Protein AF-A0A497V790-F1 (afdb_monomer)

Secondary structure (DSSP, 8-state):
----------------HHHHHHHHHHHHH-HHHHHHHHHHHHHHHHHHHHHHHHHHHHHHHHHHHHHHHSPSSTTHHHHHHHHHHHHHHHH--TTHHHHHHHTTSHHHHHHHHHHHHHHTTT--S-HHHHHHHHHHHHHHHHHHHHSSS--HHHHHHHHHHHHHHHHS-GGGTT----------

pLDDT: mean 79.29, std 20.04, range [30.59, 96.0]

Mean predicted aligned error: 12.68 Å

Nearest PDB structures (foldseek):
  7l7v-assembly1_F  TM=3.021E-01  e=3.435E+00  Arabidopsis thaliana
  6m6z-assembly1_D  TM=2.161E-01  e=5.711E+00  Escherichia coli

Solvent-accessible surface area (backbone atoms only — not comparable to full-atom values): 10664 Å² total; per-residue (Å²): 143,82,90,86,82,83,90,75,86,78,89,73,77,77,75,64,66,70,62,53,57,53,52,57,51,58,38,68,78,33,60,70,57,41,51,52,50,52,50,52,52,51,55,51,51,52,52,54,48,57,49,40,53,50,52,54,50,52,48,54,54,44,31,57,57,35,45,76,73,46,64,90,60,46,38,30,39,50,49,16,48,48,51,44,44,42,51,46,28,57,67,60,53,93,60,42,45,58,45,46,58,45,47,77,39,68,73,48,36,48,58,50,51,52,52,51,49,64,58,37,63,84,40,72,50,60,66,68,60,52,51,50,51,52,50,53,48,50,50,49,31,42,54,31,38,72,44,96,64,53,61,55,65,62,42,51,54,51,44,54,53,51,50,53,60,66,70,51,67,75,85,62,65,83,65,62,79,74,73,80,76,83,79,128

Foldseek 3Di:
DDDDDDDDPPPDDPDPVVVVVVVVVVCVVPVPVVVVVVVVVVVVVVVLVVLLVVVLVVLVVQLVVLLVVFDDDQCRLLLSSLVSLLVCLQVLDPSLLSNLVCCVDVVSVVVVVVSLCVSRVRHNDDPVLSVVLNVLSSVSSSVSNPDPHRPNVVSVVSSVVSVVSRVDDPVPVVPPPPPPPPDD

Sequence (184 aa):
MRHLGPFVCTLEAPAPQALQGWHDHALRGHPRIARRLHSAQAHHRARLDALFERTVRAFRQAMVVALATEPPGAARHLRAYLRCLCDNARHQPKGQRAAAALMAHGRYQAIWTDFIGEACAYDACDVSLSLHCRAAAQALWMQQALLRHADTQRIAQMKDHLLALTERPQHSLAHWPHEPHCTH

Structure (mmCIF, N/CA/C/O backbone):
data_AF-A0A497V790-F1
#
_entry.id   AF-A0A497V790-F1
#
loop_
_atom_site.group_PDB
_atom_site.id
_atom_site.type_symbol
_atom_site.label_atom_id
_atom_site.label_alt_id
_atom_site.label_comp_id
_atom_site.label_asym_id
_atom_site.label_entity_id
_atom_site.label_seq_id
_atom_site.pdbx_PDB_ins_code
_atom_site.Cartn_x
_atom_site.Cartn_y
_atom_site.Cartn_z
_atom_site.occupancy
_atom_site.B_iso_or_equiv
_atom_site.auth_seq_id
_atom_site.auth_comp_id
_atom_site.auth_asym_id
_atom_site.auth_atom_id
_atom_site.pdbx_PDB_model_num
ATOM 1 N N . MET A 1 1 ? -32.340 22.617 -35.939 1.00 41.44 1 MET A N 1
ATOM 2 C CA . MET A 1 1 ? -31.859 21.347 -36.529 1.00 41.44 1 MET A CA 1
ATOM 3 C C . MET A 1 1 ? -30.354 21.412 -36.744 1.00 41.44 1 MET A C 1
ATOM 5 O O . MET A 1 1 ? -29.930 22.114 -37.652 1.00 41.44 1 MET A O 1
ATOM 9 N N . ARG A 1 2 ? -29.583 20.697 -35.916 1.00 37.81 2 ARG A N 1
ATOM 10 C CA . ARG A 1 2 ? -28.419 19.849 -36.260 1.00 37.81 2 ARG A CA 1
ATOM 11 C C . ARG A 1 2 ? -27.646 19.549 -34.969 1.00 37.81 2 ARG A C 1
ATOM 13 O O . ARG A 1 2 ? -27.118 20.449 -34.331 1.00 37.81 2 ARG A O 1
ATOM 20 N N . HIS A 1 3 ? -27.680 18.275 -34.590 1.00 38.16 3 HIS A N 1
ATOM 21 C CA . HIS A 1 3 ? -26.840 17.651 -33.570 1.00 38.16 3 HIS A CA 1
ATOM 22 C C . HIS A 1 3 ? -25.369 17.632 -34.002 1.00 38.16 3 HIS A C 1
ATOM 24 O O . HIS A 1 3 ? -25.119 17.682 -35.203 1.00 38.16 3 HIS A O 1
ATOM 30 N N . LEU A 1 4 ? -24.468 17.519 -33.014 1.00 36.81 4 LEU A N 1
ATOM 31 C CA . LEU A 1 4 ? -23.141 16.856 -32.949 1.00 36.81 4 LEU A CA 1
ATOM 32 C C . LEU A 1 4 ? -22.457 17.477 -31.702 1.00 36.81 4 LEU A C 1
ATOM 34 O O . LEU A 1 4 ? -22.246 18.680 -31.681 1.00 36.81 4 LEU A O 1
ATOM 38 N N . GLY A 1 5 ? -22.252 16.818 -30.558 1.00 34.59 5 GLY A N 1
ATOM 39 C CA . GLY A 1 5 ? -21.600 15.526 -30.318 1.00 34.59 5 GLY A CA 1
ATOM 40 C C . GLY A 1 5 ? -20.231 15.803 -29.650 1.00 34.59 5 GLY A C 1
ATOM 41 O O . GLY A 1 5 ? -19.477 16.599 -30.204 1.00 34.59 5 GLY A O 1
ATOM 42 N N . PRO A 1 6 ? -19.912 15.248 -28.461 1.00 41.59 6 PRO A N 1
ATOM 43 C CA . PRO A 1 6 ? -18.742 15.650 -27.675 1.00 41.59 6 PRO A CA 1
ATOM 44 C C . PRO A 1 6 ? -17.437 15.079 -28.245 1.00 41.59 6 PRO A C 1
ATOM 46 O O . PRO A 1 6 ? -17.384 13.940 -28.705 1.00 41.59 6 PRO A O 1
ATOM 49 N N . PHE A 1 7 ? -16.371 15.877 -28.170 1.00 32.66 7 PHE A N 1
ATOM 50 C CA . PHE A 1 7 ? -14.999 15.461 -28.449 1.00 32.66 7 PHE A CA 1
ATOM 51 C C . PHE A 1 7 ? -14.586 14.331 -27.495 1.00 32.66 7 PHE A C 1
ATOM 53 O O . PHE A 1 7 ? -14.346 14.557 -26.310 1.00 32.66 7 PHE A O 1
ATOM 60 N N . VAL A 1 8 ? -14.478 13.113 -28.024 1.00 33.38 8 VAL A N 1
ATOM 61 C CA . VAL A 1 8 ? -13.769 12.003 -27.385 1.00 33.38 8 VAL A CA 1
ATOM 62 C C . VAL A 1 8 ? -12.330 12.036 -27.893 1.00 33.38 8 VAL A C 1
ATOM 64 O O . VAL A 1 8 ? -12.070 11.778 -29.066 1.00 33.38 8 VAL A O 1
ATOM 67 N N . CYS A 1 9 ? -11.384 12.363 -27.013 1.00 30.59 9 CYS A N 1
ATOM 68 C CA . CYS A 1 9 ? -9.959 12.144 -27.251 1.00 30.59 9 CYS A CA 1
ATOM 69 C C . CYS A 1 9 ? -9.652 10.640 -27.177 1.00 30.59 9 CYS A C 1
ATOM 71 O O . CYS A 1 9 ? -9.260 10.131 -26.130 1.00 30.59 9 CYS A O 1
ATOM 73 N N . THR A 1 10 ? -9.803 9.919 -28.284 1.00 33.72 10 THR A N 1
ATOM 74 C CA . THR A 1 10 ? -9.155 8.615 -28.474 1.00 33.72 10 THR A CA 1
ATOM 75 C C . THR A 1 10 ? -7.674 8.834 -28.784 1.00 33.72 10 THR A C 1
ATOM 77 O O . THR A 1 10 ? -7.290 9.066 -29.928 1.00 33.72 10 THR A O 1
ATOM 80 N N . LEU A 1 11 ? -6.831 8.765 -27.752 1.00 37.44 11 LEU A N 1
ATOM 81 C CA . LEU A 1 11 ? -5.390 8.533 -27.878 1.00 37.44 11 LEU A CA 1
ATOM 82 C C . LEU A 1 11 ? -5.150 7.030 -28.098 1.00 37.44 11 LEU A C 1
ATOM 84 O O . LEU A 1 11 ? -4.682 6.324 -27.215 1.00 37.44 11 LEU A O 1
ATOM 88 N N . GLU A 1 12 ? -5.465 6.542 -29.292 1.00 39.06 12 GLU A N 1
ATOM 89 C CA . GLU A 1 12 ? -4.821 5.348 -29.840 1.00 39.06 12 GLU A CA 1
ATOM 90 C C . GLU A 1 12 ? -4.261 5.719 -31.209 1.00 39.06 12 GLU A C 1
ATOM 92 O O . GLU A 1 12 ? -4.927 5.628 -32.236 1.00 39.06 12 GLU A O 1
ATOM 97 N N . ALA A 1 13 ? -3.015 6.192 -31.217 1.00 38.25 13 ALA A N 1
ATOM 98 C CA . ALA A 1 13 ? -2.214 6.148 -32.426 1.00 38.25 13 ALA A CA 1
ATOM 99 C C . ALA A 1 13 ? -1.653 4.719 -32.531 1.00 38.25 13 ALA A C 1
ATOM 101 O O . ALA A 1 13 ? -0.831 4.346 -31.687 1.00 38.25 13 ALA A O 1
ATOM 102 N N . PRO A 1 14 ? -2.061 3.894 -33.513 1.00 42.34 14 PRO A N 1
ATOM 103 C CA . PRO A 1 14 ? -1.364 2.644 -33.766 1.00 42.34 14 PRO A CA 1
ATOM 104 C C . PRO A 1 14 ? 0.075 2.992 -34.159 1.00 42.34 14 PRO A C 1
ATOM 106 O O . PRO A 1 14 ? 0.306 3.787 -35.073 1.00 42.34 14 PRO A O 1
ATOM 109 N N . ALA A 1 15 ? 1.053 2.428 -33.447 1.00 50.12 15 ALA A N 1
ATOM 110 C CA . ALA A 1 15 ? 2.453 2.552 -33.832 1.00 50.12 15 ALA A CA 1
ATOM 111 C C . ALA A 1 15 ? 2.601 2.136 -35.311 1.00 50.12 15 ALA A C 1
ATOM 113 O O . ALA A 1 15 ? 2.019 1.124 -35.717 1.00 50.12 15 ALA A O 1
ATOM 114 N N . PRO A 1 16 ? 3.329 2.903 -36.141 1.00 49.69 16 PRO A N 1
ATOM 115 C CA . PRO A 1 16 ? 3.385 2.647 -37.571 1.00 49.69 16 PRO A CA 1
ATOM 116 C C . PRO A 1 16 ? 4.040 1.283 -37.810 1.00 49.69 16 PRO A C 1
ATOM 118 O O . PRO A 1 16 ? 5.236 1.098 -37.582 1.00 49.69 16 PRO A O 1
ATOM 121 N N . GLN A 1 17 ? 3.243 0.331 -38.297 1.00 53.19 17 GLN A N 1
ATOM 122 C CA . GLN A 1 17 ? 3.624 -1.058 -38.591 1.00 53.19 17 GLN A CA 1
ATOM 123 C C . GLN A 1 17 ? 4.876 -1.161 -39.492 1.00 53.19 17 GLN A C 1
ATOM 125 O O . GLN A 1 17 ? 5.601 -2.155 -39.451 1.00 53.19 17 GLN A O 1
ATOM 130 N N . ALA A 1 18 ? 5.189 -0.100 -40.245 1.00 51.97 18 ALA A N 1
ATOM 131 C CA . ALA A 1 18 ? 6.404 0.031 -41.043 1.00 51.97 18 ALA A CA 1
ATOM 132 C C . ALA A 1 18 ? 7.704 0.011 -40.209 1.00 51.97 18 ALA A C 1
ATOM 134 O O . ALA A 1 18 ? 8.688 -0.574 -40.649 1.00 51.97 18 ALA A O 1
ATOM 135 N N . LEU A 1 19 ? 7.730 0.572 -38.993 1.00 48.75 19 LEU A N 1
ATOM 136 C CA . LEU A 1 19 ? 8.929 0.549 -38.136 1.00 48.75 19 LEU A CA 1
ATOM 137 C C . LEU A 1 19 ? 9.152 -0.816 -37.464 1.00 48.75 19 LEU A C 1
ATOM 139 O O . LEU A 1 19 ? 10.296 -1.183 -37.184 1.00 48.75 19 LEU A O 1
ATOM 143 N N . GLN A 1 20 ? 8.078 -1.581 -37.249 1.00 51.91 20 GLN A N 1
ATOM 144 C CA . GLN A 1 20 ? 8.139 -2.939 -36.699 1.00 51.91 20 GLN A CA 1
ATOM 145 C C . GLN A 1 20 ? 8.781 -3.906 -37.710 1.00 51.91 20 GLN A C 1
ATOM 147 O O . GLN A 1 20 ? 9.706 -4.642 -37.370 1.00 51.91 20 GLN A O 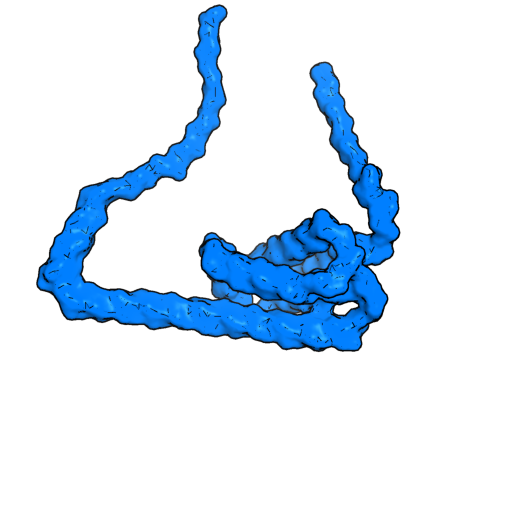1
ATOM 152 N N . GLY A 1 21 ? 8.360 -3.837 -38.982 1.00 50.69 21 GLY A N 1
ATOM 153 C CA . GLY A 1 21 ? 8.869 -4.706 -40.049 1.00 50.69 21 GLY A CA 1
ATOM 154 C C . GLY A 1 21 ? 10.361 -4.517 -40.354 1.00 50.69 21 GLY A C 1
ATOM 155 O O . GLY A 1 21 ? 11.056 -5.487 -40.651 1.00 50.69 21 GLY A O 1
ATOM 156 N N . TRP A 1 22 ? 10.882 -3.293 -40.224 1.00 53.53 22 TRP A N 1
ATOM 157 C CA . TRP A 1 22 ? 12.305 -3.000 -40.446 1.00 53.53 22 TRP A CA 1
ATOM 158 C C . TRP A 1 22 ? 13.183 -3.471 -39.278 1.00 53.53 22 TRP A C 1
ATOM 160 O O . TRP A 1 22 ? 14.260 -4.022 -39.510 1.00 53.53 22 TRP A O 1
ATOM 170 N N . HIS A 1 23 ? 12.706 -3.349 -38.033 1.00 57.28 23 HIS A N 1
ATOM 171 C CA . HIS A 1 23 ? 13.378 -3.934 -36.865 1.00 57.28 23 HIS A CA 1
ATOM 172 C C . HIS A 1 23 ? 13.421 -5.465 -36.934 1.00 57.28 23 HIS A C 1
ATOM 174 O O . HIS A 1 23 ? 14.478 -6.063 -36.723 1.00 57.28 23 HIS A O 1
ATOM 180 N N . ASP A 1 24 ? 12.305 -6.103 -37.291 1.00 54.88 24 ASP A N 1
ATOM 181 C CA . ASP A 1 24 ? 12.231 -7.561 -37.409 1.00 54.88 24 ASP A CA 1
ATOM 182 C C . ASP A 1 24 ? 13.082 -8.104 -38.565 1.00 54.88 24 ASP A C 1
ATOM 184 O O . ASP A 1 24 ? 13.610 -9.216 -38.473 1.00 54.88 24 ASP A O 1
ATOM 188 N N . HIS A 1 25 ? 13.257 -7.335 -39.646 1.00 58.44 25 HIS A N 1
ATOM 189 C CA . HIS A 1 25 ? 14.138 -7.714 -40.750 1.00 58.44 25 HIS A CA 1
ATOM 190 C C . HIS A 1 25 ? 15.625 -7.543 -40.391 1.00 58.44 25 HIS A C 1
ATOM 192 O O . HIS A 1 25 ? 16.423 -8.447 -40.652 1.00 58.44 25 HIS A O 1
ATOM 198 N N . ALA A 1 26 ? 15.989 -6.452 -39.707 1.00 56.81 26 ALA A N 1
ATOM 199 C CA . ALA A 1 26 ? 17.355 -6.194 -39.243 1.00 56.81 26 ALA A CA 1
ATOM 200 C C . ALA A 1 26 ? 17.831 -7.212 -38.186 1.00 56.81 26 ALA A C 1
ATOM 202 O O . ALA A 1 26 ? 18.986 -7.646 -38.202 1.00 56.81 26 ALA A O 1
ATOM 203 N N . LEU A 1 27 ? 16.939 -7.656 -37.294 1.00 53.88 27 LEU A N 1
ATOM 204 C CA . LEU A 1 27 ? 17.253 -8.666 -36.277 1.00 53.88 27 LEU A CA 1
ATOM 205 C C . LEU A 1 27 ? 17.360 -10.087 -36.858 1.00 53.88 27 LEU A C 1
ATOM 207 O O . LEU A 1 27 ? 18.151 -10.888 -36.351 1.00 53.88 27 LEU A O 1
ATOM 211 N N . ARG A 1 28 ? 16.644 -10.393 -37.952 1.00 58.00 28 ARG A N 1
ATOM 212 C CA . ARG A 1 28 ? 16.775 -11.666 -38.690 1.00 58.00 28 ARG A CA 1
ATOM 213 C C . ARG A 1 28 ? 18.116 -11.807 -39.418 1.00 58.00 28 ARG A C 1
ATOM 215 O O . ARG A 1 28 ? 18.618 -12.923 -39.518 1.00 58.00 28 ARG A O 1
ATOM 222 N N . GLY A 1 29 ? 18.728 -10.705 -39.859 1.00 62.72 29 GLY A N 1
ATOM 223 C CA . GLY A 1 29 ? 20.063 -10.706 -40.479 1.00 62.72 29 GLY A CA 1
ATOM 224 C C . GLY A 1 29 ? 21.224 -10.932 -39.497 1.00 62.72 29 GLY A C 1
ATOM 225 O O . GLY A 1 29 ? 22.316 -11.323 -39.906 1.00 62.72 29 GLY A O 1
ATOM 226 N N . HIS A 1 30 ? 21.000 -10.733 -38.191 1.00 61.91 30 HIS A N 1
ATOM 227 C CA . HIS A 1 30 ? 22.050 -10.793 -37.167 1.00 61.91 30 HIS A CA 1
ATOM 228 C C . HIS A 1 30 ? 21.598 -11.525 -35.886 1.00 61.91 30 HIS A C 1
ATOM 230 O O . HIS A 1 30 ? 21.492 -10.921 -34.811 1.00 61.91 30 HIS A O 1
ATOM 236 N N . PRO A 1 31 ? 21.416 -12.860 -35.934 1.00 67.62 31 PRO A N 1
ATOM 237 C CA . PRO A 1 31 ? 20.850 -13.649 -34.832 1.00 67.62 31 PRO A CA 1
ATOM 238 C C . PRO A 1 31 ? 21.681 -13.597 -33.540 1.00 67.62 31 PRO A C 1
ATOM 240 O O . PRO A 1 31 ? 21.145 -13.721 -32.439 1.00 67.62 31 PRO A O 1
ATOM 243 N N . ARG A 1 32 ? 22.998 -13.373 -33.641 1.00 67.81 32 ARG A N 1
ATOM 244 C CA . ARG A 1 32 ? 23.878 -13.168 -32.477 1.00 67.81 32 ARG A CA 1
ATOM 245 C C . ARG A 1 32 ? 23.616 -11.838 -31.766 1.00 67.81 32 ARG A C 1
ATOM 247 O O . ARG A 1 32 ? 23.681 -11.803 -30.540 1.00 67.81 32 ARG A O 1
ATOM 254 N N . ILE A 1 33 ? 23.320 -10.771 -32.512 1.00 68.44 33 ILE A N 1
ATOM 255 C CA . ILE A 1 33 ? 22.999 -9.449 -31.954 1.00 68.44 33 ILE A CA 1
ATOM 256 C C . ILE A 1 33 ? 21.618 -9.507 -31.307 1.00 68.44 33 ILE A C 1
ATOM 258 O O . ILE A 1 33 ? 21.488 -9.150 -30.138 1.00 68.44 33 ILE A O 1
ATOM 262 N N . ALA A 1 34 ? 20.631 -10.078 -32.008 1.00 62.78 34 ALA A N 1
ATOM 263 C CA . ALA A 1 34 ? 19.309 -10.327 -31.450 1.00 62.78 34 ALA A CA 1
ATOM 264 C C . ALA A 1 34 ? 19.410 -11.114 -30.134 1.00 62.78 34 ALA A C 1
ATOM 266 O O . ALA A 1 34 ? 18.939 -10.639 -29.106 1.00 62.78 34 ALA A O 1
ATOM 267 N N . ARG A 1 35 ? 20.114 -12.254 -30.103 1.00 66.62 35 ARG A N 1
ATOM 268 C CA . ARG A 1 35 ? 20.273 -13.062 -28.879 1.00 66.62 35 ARG A CA 1
ATOM 269 C C . ARG A 1 35 ? 20.896 -12.281 -27.714 1.00 66.62 35 ARG A C 1
ATOM 271 O O . ARG A 1 35 ? 20.419 -12.414 -26.592 1.00 66.62 35 ARG A O 1
ATOM 278 N N . ARG A 1 36 ? 21.925 -11.461 -27.966 1.00 67.31 36 ARG A N 1
ATOM 279 C CA . ARG A 1 36 ? 22.575 -10.634 -26.929 1.00 67.31 36 ARG A CA 1
ATOM 280 C C . ARG A 1 36 ? 21.655 -9.537 -26.387 1.00 67.31 36 ARG A C 1
ATOM 282 O O . ARG A 1 36 ? 21.669 -9.271 -25.187 1.00 67.31 36 ARG A O 1
ATOM 289 N N . LEU A 1 37 ? 20.849 -8.918 -27.249 1.00 68.62 37 LEU A N 1
ATOM 290 C CA . LEU A 1 37 ? 19.856 -7.923 -26.838 1.00 68.62 37 LEU A CA 1
ATOM 291 C C . LEU A 1 37 ? 18.744 -8.566 -26.002 1.00 68.62 37 LEU A C 1
ATOM 293 O O . LEU A 1 37 ? 18.431 -8.066 -24.925 1.00 68.62 37 LEU A O 1
ATOM 297 N N . HIS A 1 38 ? 18.230 -9.723 -26.431 1.00 71.88 38 HIS A N 1
ATOM 298 C CA . HIS A 1 38 ? 17.234 -10.486 -25.675 1.00 71.88 38 HIS A CA 1
ATOM 299 C C . HIS A 1 38 ? 17.774 -10.917 -24.306 1.00 71.88 38 HIS A C 1
ATOM 301 O O . HIS A 1 38 ? 17.077 -10.771 -23.303 1.00 71.88 38 HIS A O 1
ATOM 307 N N . SER A 1 39 ? 19.027 -11.385 -24.224 1.00 75.69 39 SER A N 1
ATOM 308 C CA . SER A 1 39 ? 19.637 -11.732 -22.936 1.00 75.69 39 SER A CA 1
ATOM 309 C C . SER A 1 39 ? 19.807 -10.504 -22.043 1.00 75.69 39 SER A C 1
ATOM 311 O O . SER A 1 39 ? 19.460 -10.554 -20.868 1.00 75.69 39 SER A O 1
ATOM 313 N N . ALA A 1 40 ? 20.276 -9.373 -22.582 1.00 79.69 40 ALA A N 1
ATOM 314 C CA . ALA A 1 40 ? 20.421 -8.137 -21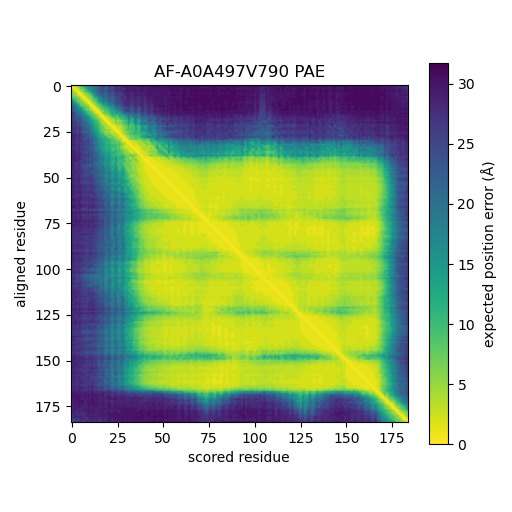.813 1.00 79.69 40 ALA A CA 1
ATOM 315 C C . ALA A 1 40 ? 19.072 -7.620 -21.283 1.00 79.69 40 ALA A C 1
ATOM 317 O O . ALA A 1 40 ? 18.975 -7.230 -20.118 1.00 79.69 40 ALA A O 1
ATOM 318 N N . GLN A 1 41 ? 18.017 -7.680 -22.099 1.00 80.88 41 GLN A N 1
ATOM 319 C CA . GLN A 1 41 ? 16.662 -7.295 -21.708 1.00 80.88 41 GLN A CA 1
ATOM 320 C C . GLN A 1 41 ? 16.079 -8.244 -20.650 1.00 80.88 41 GLN A C 1
ATOM 322 O O . GLN A 1 41 ? 15.483 -7.781 -19.676 1.00 80.88 41 GLN A O 1
ATOM 327 N N . ALA A 1 42 ? 16.305 -9.555 -20.782 1.00 84.38 42 ALA A N 1
ATOM 328 C CA . ALA A 1 42 ? 15.907 -10.542 -19.780 1.00 84.38 42 ALA A CA 1
ATOM 329 C C . ALA A 1 42 ? 16.633 -10.323 -18.442 1.00 84.38 42 ALA A C 1
ATOM 331 O O . ALA A 1 42 ? 15.995 -10.307 -17.390 1.00 84.38 42 ALA A O 1
ATOM 332 N N . HIS A 1 43 ? 17.946 -10.068 -18.469 1.00 88.69 43 HIS A N 1
ATOM 333 C CA . HIS A 1 43 ? 18.717 -9.740 -17.267 1.00 88.69 43 HIS A CA 1
ATOM 334 C C . HIS A 1 43 ? 18.251 -8.435 -16.620 1.00 88.69 43 HIS A C 1
ATOM 336 O O . HIS A 1 43 ? 18.151 -8.353 -15.396 1.00 88.69 43 HIS A O 1
ATOM 342 N N . HIS A 1 44 ? 17.945 -7.412 -17.419 1.00 88.69 44 HIS A N 1
ATOM 343 C CA . HIS A 1 44 ? 17.390 -6.164 -16.908 1.00 88.69 44 HIS A CA 1
ATOM 344 C C . HIS A 1 44 ? 16.041 -6.396 -16.215 1.00 88.69 44 HIS A C 1
ATOM 346 O O . HIS A 1 44 ? 15.862 -5.967 -15.077 1.00 88.69 44 HIS A O 1
ATOM 352 N N . ARG A 1 45 ? 15.135 -7.153 -16.846 1.00 89.44 45 ARG A N 1
ATOM 353 C CA . ARG A 1 45 ? 13.834 -7.513 -16.268 1.00 89.44 45 ARG A CA 1
ATOM 354 C C . ARG A 1 45 ? 13.985 -8.282 -14.954 1.00 89.44 45 ARG A C 1
ATOM 356 O O . ARG A 1 45 ? 13.392 -7.883 -13.961 1.00 89.44 45 ARG A O 1
ATOM 363 N N . ALA A 1 46 ? 14.850 -9.295 -14.911 1.00 91.31 46 ALA A N 1
ATOM 364 C CA . ALA A 1 46 ? 15.128 -10.057 -13.693 1.00 91.31 46 ALA A CA 1
ATOM 365 C C . ALA A 1 46 ? 15.667 -9.175 -12.550 1.00 91.31 46 ALA A C 1
ATOM 367 O O . ALA A 1 46 ? 15.338 -9.385 -11.385 1.00 91.31 46 ALA A O 1
ATOM 368 N N . ARG A 1 47 ? 16.467 -8.147 -12.865 1.00 93.00 47 ARG A N 1
ATOM 369 C CA . ARG A 1 47 ? 16.951 -7.182 -11.864 1.00 93.00 47 ARG A CA 1
ATOM 370 C C . ARG A 1 47 ? 15.831 -6.308 -11.301 1.00 93.00 47 ARG A C 1
ATOM 372 O O . ARG A 1 47 ? 15.852 -6.031 -10.104 1.00 93.00 47 ARG A O 1
ATOM 379 N N . LEU A 1 48 ? 14.889 -5.868 -12.136 1.00 94.25 48 LEU A N 1
ATOM 380 C CA . LEU A 1 48 ? 13.715 -5.114 -11.679 1.00 94.25 48 LEU A CA 1
ATOM 381 C C . LEU A 1 48 ? 12.801 -5.986 -10.810 1.00 94.25 48 LEU A C 1
ATOM 383 O O . LEU A 1 48 ? 12.313 -5.525 -9.782 1.00 94.25 48 LEU A O 1
ATOM 387 N N . ASP A 1 49 ? 12.654 -7.260 -11.171 1.00 94.12 49 ASP A N 1
ATOM 388 C CA . ASP A 1 49 ? 11.856 -8.240 -10.426 1.00 94.12 49 ASP A CA 1
ATOM 389 C C . ASP A 1 49 ? 12.441 -8.479 -9.041 1.00 94.12 49 ASP A C 1
ATOM 391 O O . ASP A 1 49 ? 11.769 -8.266 -8.035 1.00 94.12 49 ASP A O 1
ATOM 395 N N . ALA A 1 50 ? 13.740 -8.773 -8.980 1.00 93.38 50 ALA A N 1
ATOM 396 C CA . ALA A 1 50 ? 14.450 -8.955 -7.722 1.00 93.38 50 ALA A CA 1
ATOM 397 C C . ALA A 1 50 ? 14.455 -7.689 -6.844 1.00 93.38 50 ALA A C 1
ATOM 399 O O . ALA A 1 50 ? 14.540 -7.784 -5.616 1.00 93.38 50 ALA A O 1
ATOM 400 N N . LEU A 1 51 ? 14.402 -6.494 -7.447 1.00 94.50 51 LEU A N 1
ATOM 401 C CA . LEU A 1 51 ? 14.251 -5.242 -6.706 1.00 94.50 51 LEU A CA 1
ATOM 402 C C . LEU A 1 51 ? 12.857 -5.153 -6.086 1.00 94.50 51 LEU A C 1
ATOM 404 O O . LEU A 1 51 ? 12.745 -4.910 -4.886 1.00 94.50 51 LEU A O 1
ATOM 408 N N . PHE A 1 52 ? 11.812 -5.373 -6.882 1.00 95.62 52 PHE A N 1
ATOM 409 C CA . PHE A 1 52 ? 10.434 -5.240 -6.427 1.00 95.62 52 PHE A CA 1
ATOM 410 C C . PHE A 1 52 ? 10.058 -6.303 -5.388 1.00 95.62 52 PHE A C 1
ATOM 412 O O . PHE A 1 52 ? 9.509 -5.980 -4.336 1.00 95.62 52 PHE A O 1
ATOM 419 N N . GLU A 1 53 ? 10.437 -7.561 -5.614 1.00 93.94 53 GLU A N 1
ATOM 420 C CA . GLU A 1 53 ? 10.221 -8.656 -4.663 1.00 93.94 53 GLU A CA 1
ATOM 421 C C . GLU A 1 53 ? 10.909 -8.400 -3.321 1.00 93.94 53 GLU A C 1
ATOM 423 O O . GLU A 1 53 ? 10.361 -8.714 -2.263 1.00 93.94 53 GLU A O 1
ATOM 428 N N . ARG A 1 54 ? 12.098 -7.786 -3.335 1.00 94.06 54 ARG A N 1
ATOM 429 C CA . ARG A 1 54 ? 12.787 -7.375 -2.107 1.00 94.06 54 ARG A CA 1
ATOM 430 C C . ARG A 1 54 ? 11.999 -6.309 -1.357 1.00 94.06 54 ARG A C 1
ATOM 432 O O . ARG A 1 54 ? 11.915 -6.384 -0.134 1.00 94.06 54 ARG A O 1
ATOM 439 N N . THR A 1 55 ? 11.411 -5.349 -2.068 1.00 94.12 55 THR A N 1
ATOM 440 C CA . THR A 1 55 ? 10.525 -4.346 -1.467 1.00 94.12 55 THR A CA 1
ATOM 441 C C . THR A 1 55 ? 9.301 -5.007 -0.836 1.00 94.12 55 THR A C 1
ATOM 443 O O . THR A 1 55 ? 9.029 -4.761 0.336 1.00 94.12 55 THR A O 1
ATOM 446 N N . VAL A 1 56 ? 8.614 -5.905 -1.548 1.00 95.12 56 VAL A N 1
ATOM 447 C CA . VAL A 1 56 ? 7.458 -6.648 -1.008 1.00 95.12 56 VAL A CA 1
ATOM 448 C C . VAL A 1 56 ? 7.854 -7.483 0.212 1.00 95.12 56 VAL A C 1
ATOM 450 O O . VAL A 1 56 ? 7.154 -7.479 1.222 1.00 95.12 56 VAL A O 1
ATOM 453 N N . ARG A 1 57 ? 9.008 -8.157 0.177 1.00 94.19 57 ARG A N 1
ATOM 454 C CA . ARG A 1 57 ? 9.526 -8.924 1.319 1.00 94.19 57 ARG A CA 1
ATOM 455 C C . ARG A 1 57 ? 9.785 -8.039 2.538 1.00 94.19 57 ARG A C 1
ATOM 457 O O . ARG A 1 57 ? 9.430 -8.433 3.646 1.00 94.19 57 ARG A O 1
ATOM 464 N N . ALA A 1 58 ? 10.358 -6.852 2.340 1.00 93.12 58 ALA A N 1
ATOM 465 C CA . ALA A 1 58 ? 10.559 -5.886 3.417 1.00 93.12 58 ALA A CA 1
ATOM 466 C C . ALA A 1 58 ? 9.220 -5.426 4.018 1.00 93.12 58 ALA A C 1
ATOM 468 O O . ALA A 1 58 ? 9.097 -5.340 5.237 1.00 93.12 58 ALA A O 1
ATOM 469 N N . PHE A 1 59 ? 8.193 -5.213 3.189 1.00 94.44 59 PHE A N 1
ATOM 470 C CA . PHE A 1 59 ? 6.843 -4.914 3.674 1.00 94.44 59 PHE A CA 1
ATOM 471 C C . PHE A 1 59 ? 6.222 -6.069 4.460 1.00 94.44 59 PHE A C 1
ATOM 473 O O . PHE A 1 59 ? 5.664 -5.832 5.527 1.00 94.44 59 PHE A O 1
ATOM 480 N N . ARG A 1 60 ? 6.365 -7.316 3.996 1.00 94.25 60 ARG A N 1
ATOM 481 C CA . ARG A 1 60 ? 5.901 -8.500 4.741 1.00 94.25 60 ARG A CA 1
ATOM 482 C C . ARG A 1 60 ? 6.551 -8.583 6.124 1.00 94.25 60 ARG A C 1
ATOM 484 O O . ARG A 1 60 ? 5.858 -8.807 7.109 1.00 94.25 60 ARG A O 1
ATOM 491 N N . GLN A 1 61 ? 7.860 -8.350 6.211 1.00 93.56 61 GLN A N 1
ATOM 492 C CA . GLN A 1 61 ? 8.580 -8.334 7.489 1.00 93.56 61 GLN A CA 1
ATOM 493 C C . GLN A 1 61 ? 8.107 -7.195 8.399 1.00 93.56 61 GLN A C 1
ATOM 495 O O . GLN A 1 61 ? 7.818 -7.430 9.570 1.00 93.56 61 GLN A O 1
ATOM 500 N N . ALA A 1 62 ? 7.972 -5.981 7.858 1.00 92.69 62 ALA A N 1
ATOM 501 C CA . ALA A 1 62 ? 7.463 -4.836 8.607 1.00 92.69 62 ALA A CA 1
ATOM 502 C C . ALA A 1 62 ? 6.046 -5.093 9.142 1.00 92.69 62 ALA A C 1
ATOM 504 O O . ALA A 1 62 ? 5.759 -4.760 10.290 1.00 92.69 62 ALA A O 1
ATOM 505 N N . MET A 1 63 ? 5.186 -5.738 8.350 1.00 93.75 63 MET A N 1
ATOM 506 C CA . MET A 1 63 ? 3.834 -6.091 8.777 1.00 93.75 63 MET A CA 1
ATOM 507 C C . MET A 1 63 ? 3.810 -7.085 9.928 1.00 93.75 63 MET A C 1
ATOM 509 O O . MET A 1 63 ? 3.010 -6.912 10.838 1.00 93.75 63 MET A O 1
ATOM 513 N N . VAL A 1 64 ? 4.673 -8.105 9.923 1.00 92.56 64 VAL A N 1
ATOM 514 C CA . VAL A 1 64 ? 4.769 -9.047 11.052 1.00 92.56 64 VAL A CA 1
ATOM 515 C C . VAL A 1 64 ? 5.103 -8.300 12.344 1.00 92.56 64 VAL A C 1
ATOM 517 O O . VAL A 1 64 ? 4.47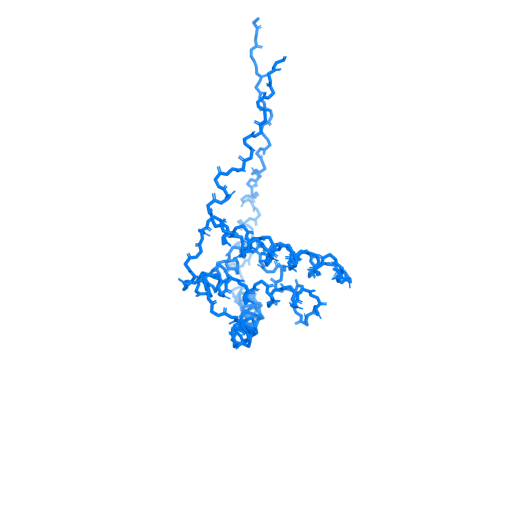9 -8.545 13.375 1.00 92.56 64 VAL A O 1
ATOM 520 N N . VAL A 1 65 ? 6.035 -7.344 12.277 1.00 92.50 65 VAL A N 1
ATOM 521 C CA . VAL A 1 65 ? 6.404 -6.503 13.426 1.00 92.50 65 VAL A CA 1
ATOM 522 C C . VAL A 1 65 ? 5.234 -5.620 13.866 1.00 92.50 65 VAL A C 1
ATOM 524 O O . VAL A 1 65 ? 4.915 -5.586 15.051 1.00 92.50 65 VAL A O 1
ATOM 527 N N . ALA A 1 66 ? 4.556 -4.948 12.933 1.00 92.25 66 ALA A N 1
ATOM 528 C CA . ALA A 1 66 ? 3.412 -4.098 13.259 1.00 92.25 66 ALA A CA 1
ATOM 529 C C . ALA A 1 66 ? 2.251 -4.900 13.871 1.00 92.25 66 ALA A C 1
ATOM 531 O O . ALA A 1 66 ? 1.697 -4.501 14.895 1.00 92.25 66 ALA A O 1
ATOM 532 N N . LEU A 1 67 ? 1.935 -6.071 13.308 1.00 93.94 67 LEU A N 1
ATOM 533 C CA . LEU A 1 67 ? 0.891 -6.968 13.807 1.00 93.94 67 LEU A CA 1
ATOM 534 C C . LEU A 1 67 ? 1.146 -7.424 15.244 1.00 93.94 67 LEU A C 1
ATOM 536 O O . LEU A 1 67 ? 0.187 -7.577 16.000 1.00 93.94 67 LEU A O 1
ATOM 540 N N . ALA A 1 68 ? 2.406 -7.625 15.638 1.00 93.00 68 ALA A N 1
ATOM 541 C CA . ALA A 1 68 ? 2.753 -8.001 17.008 1.00 93.00 68 ALA A CA 1
ATOM 542 C C . ALA A 1 68 ? 2.348 -6.930 18.038 1.00 93.00 68 ALA A C 1
ATOM 544 O O . ALA A 1 68 ? 2.079 -7.262 19.188 1.00 93.00 68 ALA A O 1
ATOM 545 N N . THR A 1 69 ? 2.269 -5.664 17.620 1.00 90.94 69 THR A N 1
ATOM 546 C CA . THR A 1 69 ? 1.886 -4.529 18.478 1.00 90.94 69 THR A CA 1
ATOM 547 C C . THR A 1 69 ? 0.442 -4.066 18.296 1.00 90.94 69 THR A C 1
ATOM 549 O O . THR A 1 69 ? -0.054 -3.285 19.103 1.00 90.94 69 THR A O 1
ATOM 552 N N . GLU A 1 70 ? -0.244 -4.526 17.246 1.00 93.00 70 GLU A N 1
ATOM 553 C CA . GLU A 1 70 ? -1.614 -4.108 16.958 1.00 93.00 70 GLU A CA 1
ATOM 554 C C . GLU A 1 70 ? -2.630 -4.841 17.844 1.00 93.00 70 GLU A C 1
ATOM 556 O O . GLU A 1 70 ? -2.659 -6.082 17.837 1.00 93.00 70 GLU A O 1
ATOM 561 N N . PRO A 1 71 ? -3.512 -4.107 18.553 1.00 90.38 71 PRO A N 1
ATOM 562 C CA . PRO A 1 71 ? -4.548 -4.719 19.366 1.00 90.38 71 PRO A CA 1
ATOM 563 C C . PRO A 1 71 ? -5.496 -5.569 18.502 1.00 90.38 71 PRO A C 1
ATOM 565 O O . PRO A 1 71 ? -5.769 -5.215 17.345 1.00 90.38 71 PRO A O 1
ATOM 568 N N . PRO A 1 72 ? -6.038 -6.671 19.055 1.00 90.25 72 PRO A N 1
ATOM 569 C CA . PRO A 1 72 ? -7.067 -7.462 18.392 1.00 90.25 72 PRO A CA 1
ATOM 570 C C . PRO A 1 72 ? -8.259 -6.608 17.948 1.00 90.25 72 PRO A C 1
ATOM 572 O O . PRO A 1 72 ? -8.642 -5.647 18.611 1.00 90.25 72 PRO A O 1
ATOM 575 N N . GLY A 1 73 ? -8.862 -6.963 16.816 1.00 89.19 73 GLY A N 1
ATOM 576 C CA . GLY A 1 73 ? -10.064 -6.303 16.314 1.00 89.19 73 GLY A CA 1
ATOM 577 C C . GLY A 1 73 ? -10.299 -6.565 14.831 1.00 89.19 73 GLY A C 1
ATOM 578 O O . GLY A 1 73 ? -9.427 -7.084 14.140 1.00 89.19 73 GLY A O 1
ATOM 579 N N . ALA A 1 74 ? -11.475 -6.165 14.345 1.00 90.69 74 ALA A N 1
ATOM 580 C CA . ALA A 1 74 ? -11.943 -6.460 12.989 1.00 90.69 74 ALA A CA 1
ATOM 581 C C . ALA A 1 74 ? -11.073 -5.871 11.861 1.00 90.69 74 ALA A C 1
ATOM 583 O O . ALA A 1 74 ? -11.143 -6.358 10.742 1.00 90.69 74 ALA A O 1
ATOM 584 N N . ALA A 1 75 ? -10.280 -4.834 12.140 1.00 94.12 75 ALA A N 1
ATOM 585 C CA . ALA A 1 75 ? -9.406 -4.160 11.173 1.00 94.12 75 ALA A CA 1
ATOM 586 C C . ALA A 1 75 ? -7.919 -4.232 11.573 1.00 94.12 75 ALA A C 1
ATOM 588 O O . ALA A 1 75 ? -7.140 -3.330 11.257 1.00 94.12 75 ALA A O 1
ATOM 589 N N . ARG A 1 76 ? -7.523 -5.246 12.356 1.00 94.81 76 ARG A N 1
ATOM 590 C CA . ARG A 1 76 ? -6.160 -5.361 12.900 1.00 94.81 76 ARG A CA 1
ATOM 591 C C . ARG A 1 76 ? -5.106 -5.386 11.792 1.00 94.81 76 ARG A C 1
ATOM 593 O O . ARG A 1 76 ? -4.086 -4.707 11.909 1.00 94.81 76 ARG A O 1
ATOM 600 N N . HIS A 1 77 ? -5.335 -6.156 10.731 1.00 95.19 77 HIS A N 1
ATOM 601 C CA . HIS A 1 77 ? -4.372 -6.286 9.642 1.00 95.19 77 HIS A CA 1
ATOM 602 C C . HIS A 1 77 ? -4.303 -5.016 8.795 1.00 95.19 77 HIS A C 1
ATOM 604 O O . HIS A 1 77 ? -3.208 -4.569 8.452 1.00 95.19 77 HIS A O 1
ATOM 610 N N . LEU A 1 78 ? -5.442 -4.374 8.547 1.00 95.62 78 LEU A N 1
ATOM 611 C CA . LEU A 1 78 ? -5.522 -3.083 7.883 1.00 95.62 78 LEU A CA 1
ATOM 612 C C . LEU A 1 78 ? -4.746 -2.018 8.661 1.00 95.62 78 LEU A C 1
ATOM 614 O O . LEU A 1 78 ? -3.930 -1.319 8.065 1.00 95.62 78 LEU A O 1
ATOM 618 N N . ARG A 1 79 ? -4.924 -1.914 9.984 1.00 96.00 79 ARG A N 1
ATOM 619 C CA . ARG A 1 79 ? -4.155 -0.968 10.813 1.00 96.00 79 ARG A CA 1
ATOM 620 C C . ARG A 1 79 ? -2.652 -1.233 10.750 1.00 96.00 79 ARG A C 1
ATOM 622 O O . ARG A 1 79 ? -1.885 -0.290 10.543 1.00 96.00 79 ARG A O 1
ATOM 629 N N . ALA A 1 80 ? -2.233 -2.498 10.841 1.00 95.81 80 ALA A N 1
ATOM 630 C CA . ALA A 1 80 ? -0.828 -2.875 10.687 1.00 95.81 80 ALA A CA 1
ATOM 631 C C . ALA A 1 80 ? -0.275 -2.442 9.319 1.00 95.81 80 ALA A C 1
ATOM 633 O O . ALA A 1 80 ? 0.770 -1.793 9.249 1.00 95.81 80 ALA A O 1
ATOM 634 N N . TYR A 1 81 ? -1.006 -2.730 8.239 1.00 95.75 81 TYR A N 1
ATOM 635 C CA . TYR A 1 81 ? -0.655 -2.312 6.884 1.00 95.75 81 TYR A CA 1
ATOM 636 C C . TYR A 1 81 ? -0.522 -0.785 6.770 1.00 95.75 81 TYR A C 1
ATOM 638 O O . TYR A 1 81 ? 0.491 -0.293 6.266 1.00 95.75 81 TYR A O 1
ATOM 646 N N . LEU A 1 82 ? -1.499 -0.028 7.282 1.00 95.25 82 LEU A N 1
ATOM 647 C CA . LEU A 1 82 ? -1.499 1.438 7.260 1.00 95.25 82 LEU A CA 1
ATOM 648 C C . LEU A 1 82 ? -0.269 2.015 7.969 1.00 95.25 82 LEU A C 1
ATOM 650 O O . LEU A 1 82 ? 0.396 2.898 7.417 1.00 95.25 82 LEU A O 1
ATOM 654 N N . ARG A 1 83 ? 0.072 1.497 9.157 1.00 94.56 83 ARG A N 1
ATOM 655 C CA . ARG A 1 83 ? 1.276 1.910 9.892 1.00 94.56 83 ARG A CA 1
ATOM 656 C C . ARG A 1 83 ? 2.541 1.607 9.104 1.00 94.56 83 ARG A C 1
ATOM 658 O O . ARG A 1 83 ? 3.327 2.521 8.870 1.00 94.56 83 ARG A O 1
ATOM 665 N N . CYS A 1 84 ? 2.697 0.374 8.620 1.00 94.19 84 CYS A N 1
ATOM 666 C CA . CYS A 1 84 ? 3.861 -0.017 7.828 1.00 94.19 84 CYS A CA 1
ATOM 667 C C . CYS A 1 84 ? 4.062 0.884 6.615 1.00 94.19 84 CYS A C 1
ATOM 669 O O . CYS A 1 84 ? 5.185 1.302 6.331 1.00 94.19 84 CYS A O 1
ATOM 671 N N . LEU A 1 85 ? 2.986 1.183 5.889 1.00 93.81 85 LEU A N 1
ATOM 672 C CA . LEU A 1 85 ? 3.083 1.968 4.674 1.00 93.81 85 LEU A CA 1
ATOM 673 C C . LEU A 1 85 ? 3.425 3.433 4.947 1.00 93.81 85 LEU A C 1
ATOM 675 O O . LEU A 1 85 ? 4.285 3.997 4.268 1.00 93.81 85 LEU A O 1
ATOM 679 N N . CYS A 1 86 ? 2.798 4.029 5.961 1.00 93.44 86 CYS A N 1
ATOM 680 C CA . CYS A 1 86 ? 3.073 5.406 6.363 1.00 93.44 86 CYS A CA 1
ATOM 681 C C . CYS A 1 86 ? 4.489 5.554 6.931 1.00 93.44 86 CYS A C 1
ATOM 683 O O . CYS A 1 86 ? 5.195 6.502 6.587 1.00 93.44 86 CYS A O 1
ATOM 685 N N . ASP A 1 87 ? 4.951 4.594 7.732 1.00 92.31 87 ASP A N 1
ATOM 686 C CA . ASP A 1 87 ? 6.320 4.596 8.242 1.00 92.31 87 ASP A CA 1
ATOM 687 C C . ASP A 1 87 ? 7.326 4.411 7.101 1.00 92.31 87 ASP A C 1
ATOM 689 O O . ASP A 1 87 ? 8.331 5.120 7.044 1.00 92.31 87 ASP A O 1
ATOM 693 N N . ASN A 1 88 ? 7.048 3.538 6.129 1.00 93.25 88 ASN A N 1
ATOM 694 C CA . ASN A 1 88 ? 7.897 3.398 4.945 1.00 93.25 88 ASN A CA 1
ATO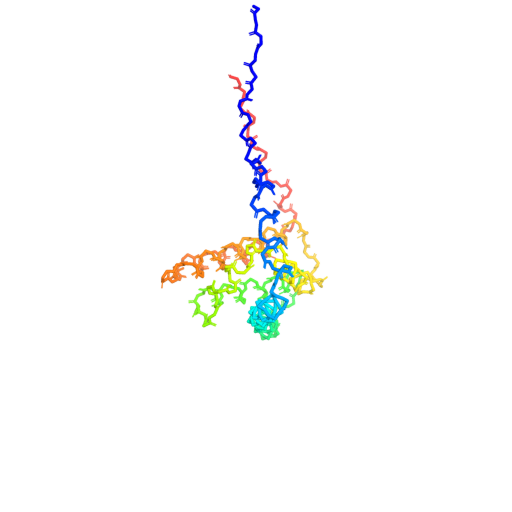M 695 C C . ASN A 1 88 ? 7.952 4.697 4.122 1.00 93.25 88 ASN A C 1
ATOM 697 O O . ASN A 1 88 ? 9.035 5.127 3.725 1.00 93.25 88 ASN A O 1
ATOM 701 N N . ALA A 1 89 ? 6.804 5.356 3.926 1.00 92.00 89 ALA A N 1
ATOM 702 C CA . ALA A 1 89 ? 6.716 6.644 3.242 1.00 92.00 89 ALA A CA 1
ATOM 703 C C . ALA A 1 89 ? 7.536 7.733 3.950 1.00 92.00 89 ALA A C 1
ATOM 705 O O . ALA A 1 89 ? 8.178 8.544 3.287 1.00 92.00 89 ALA A O 1
ATOM 706 N N . ARG A 1 90 ? 7.549 7.722 5.288 1.00 91.06 90 ARG A N 1
ATOM 707 C CA . ARG A 1 90 ? 8.290 8.682 6.111 1.00 91.06 90 ARG A CA 1
ATOM 708 C C . ARG A 1 90 ? 9.804 8.484 6.041 1.00 91.06 90 ARG A C 1
ATOM 710 O O . ARG A 1 90 ? 10.531 9.469 5.985 1.00 91.06 90 ARG A O 1
ATOM 717 N N . HIS A 1 91 ? 10.278 7.239 6.075 1.00 89.50 91 HIS A N 1
ATOM 718 C CA . HIS A 1 91 ? 11.714 6.931 6.150 1.00 89.50 91 HIS A CA 1
ATOM 719 C C . HIS A 1 91 ? 12.409 6.855 4.785 1.00 89.50 91 HIS A C 1
ATOM 721 O O . HIS A 1 91 ? 13.635 6.832 4.735 1.00 89.50 91 HIS A O 1
ATOM 727 N N . GLN A 1 92 ? 11.641 6.791 3.695 1.00 85.75 92 GLN A N 1
ATOM 728 C CA . GLN A 1 92 ? 12.130 6.738 2.316 1.00 85.75 92 GLN A CA 1
ATOM 729 C C . GLN A 1 92 ? 13.306 5.763 2.089 1.00 85.75 92 GLN A C 1
ATOM 731 O O . GLN A 1 92 ? 14.404 6.173 1.694 1.00 85.75 92 GLN A O 1
ATOM 736 N N . PRO A 1 93 ? 13.125 4.452 2.339 1.00 85.75 93 PRO A N 1
ATOM 737 C CA . PRO A 1 93 ? 14.218 3.496 2.234 1.00 85.75 93 PRO A CA 1
ATOM 738 C C . PRO A 1 93 ? 14.792 3.426 0.814 1.00 85.75 93 PRO A C 1
ATOM 740 O O . PRO A 1 93 ? 14.111 3.645 -0.194 1.00 85.75 93 PRO A O 1
ATOM 743 N N . LYS A 1 94 ? 16.071 3.045 0.721 1.00 86.75 94 LYS A N 1
ATOM 744 C CA . LYS A 1 94 ? 16.764 2.906 -0.564 1.00 86.75 94 LYS A CA 1
ATOM 745 C C . LYS A 1 94 ? 15.987 1.973 -1.501 1.00 86.75 94 LYS A C 1
ATOM 747 O O . LYS A 1 94 ? 15.701 0.830 -1.162 1.00 86.75 94 LYS A O 1
ATOM 752 N N . GLY A 1 95 ? 15.699 2.460 -2.706 1.00 87.25 95 GLY A N 1
ATOM 753 C CA . GLY A 1 95 ? 14.967 1.709 -3.731 1.00 87.25 95 GLY A CA 1
ATOM 754 C C . GLY A 1 95 ? 13.453 1.937 -3.738 1.00 87.25 95 GLY A C 1
ATOM 755 O O . GLY A 1 95 ? 12.814 1.520 -4.700 1.00 87.25 95 GLY A O 1
ATOM 756 N N . GLN A 1 96 ? 12.885 2.657 -2.762 1.00 90.81 96 GLN A N 1
ATOM 757 C CA . GLN A 1 96 ? 11.451 2.975 -2.731 1.00 90.81 96 GLN A CA 1
ATOM 758 C C . GLN A 1 96 ? 10.988 3.686 -4.009 1.00 90.81 96 GLN A C 1
ATOM 760 O O . GLN A 1 96 ? 10.009 3.267 -4.614 1.00 90.81 96 GLN A O 1
ATOM 765 N N . ARG A 1 97 ? 11.726 4.701 -4.480 1.00 92.44 97 ARG A N 1
ATOM 766 C CA . ARG A 1 97 ? 11.406 5.416 -5.727 1.00 92.44 97 ARG A CA 1
ATOM 767 C C . ARG A 1 97 ? 11.343 4.490 -6.944 1.00 92.44 97 ARG A C 1
ATOM 769 O O . ARG A 1 97 ? 10.456 4.633 -7.776 1.00 92.44 97 ARG A O 1
ATOM 776 N N . ALA A 1 98 ? 12.273 3.539 -7.043 1.00 92.94 98 ALA A N 1
ATOM 777 C CA . ALA A 1 98 ? 12.276 2.562 -8.127 1.00 92.94 98 ALA A CA 1
ATOM 778 C C . ALA A 1 98 ? 11.077 1.612 -8.010 1.00 92.94 98 ALA A C 1
ATOM 780 O O . ALA A 1 98 ? 10.386 1.393 -8.996 1.00 92.94 98 ALA A O 1
ATOM 781 N N . ALA A 1 99 ? 10.777 1.113 -6.808 1.00 93.62 99 ALA A N 1
ATOM 782 C CA . ALA A 1 99 ? 9.607 0.270 -6.577 1.00 93.62 99 ALA A CA 1
ATOM 783 C C . ALA A 1 99 ? 8.287 1.005 -6.883 1.00 93.62 99 ALA A C 1
ATOM 785 O O . ALA A 1 99 ? 7.417 0.447 -7.544 1.00 93.62 99 ALA A O 1
ATOM 786 N N . ALA A 1 100 ? 8.162 2.272 -6.480 1.00 93.19 100 ALA A N 1
ATOM 787 C CA . ALA A 1 100 ? 7.005 3.109 -6.786 1.00 93.19 100 ALA A CA 1
ATOM 788 C C . ALA A 1 100 ? 6.865 3.383 -8.293 1.00 93.19 100 ALA A C 1
ATOM 790 O O . ALA A 1 100 ? 5.755 3.371 -8.810 1.00 93.19 100 ALA A O 1
ATOM 791 N N . ALA A 1 101 ? 7.972 3.571 -9.019 1.00 92.75 101 ALA A N 1
ATOM 792 C CA . ALA A 1 101 ? 7.934 3.685 -10.478 1.00 92.75 101 ALA A CA 1
ATOM 793 C C . ALA A 1 101 ? 7.499 2.369 -11.147 1.00 92.75 101 ALA A C 1
ATOM 795 O O . ALA A 1 101 ? 6.725 2.388 -12.101 1.00 92.75 101 ALA A O 1
ATOM 796 N N . LEU A 1 102 ? 7.943 1.220 -10.624 1.00 94.94 102 LEU A N 1
ATOM 797 C CA . LEU A 1 102 ? 7.553 -0.093 -11.144 1.00 94.94 102 LEU A CA 1
ATOM 798 C C . LEU A 1 102 ? 6.049 -0.360 -10.993 1.00 94.94 102 LEU A C 1
ATOM 800 O O . LEU A 1 102 ? 5.472 -1.014 -11.857 1.00 94.94 102 LEU A O 1
ATOM 804 N N . MET A 1 103 ? 5.396 0.207 -9.975 1.00 93.69 103 MET A N 1
ATOM 805 C CA . MET A 1 103 ? 3.941 0.107 -9.781 1.00 93.69 103 MET A CA 1
ATOM 806 C C . MET A 1 103 ? 3.104 0.684 -10.933 1.00 93.69 103 MET A C 1
ATOM 808 O O . MET A 1 103 ? 1.923 0.364 -11.022 1.00 93.69 103 MET A O 1
ATOM 812 N N . ALA A 1 104 ? 3.688 1.480 -11.837 1.00 89.94 104 ALA A N 1
ATOM 813 C CA . ALA A 1 104 ? 3.015 1.916 -13.063 1.00 89.94 104 ALA A CA 1
ATOM 814 C C . ALA A 1 104 ? 2.825 0.779 -14.089 1.00 89.94 104 ALA A C 1
ATOM 816 O O . ALA A 1 104 ? 2.033 0.913 -15.019 1.00 89.94 104 ALA A O 1
ATOM 817 N N . HIS A 1 105 ? 3.537 -0.344 -13.943 1.00 93.31 105 HIS A N 1
ATOM 818 C CA . HIS A 1 105 ? 3.353 -1.516 -14.793 1.00 93.31 105 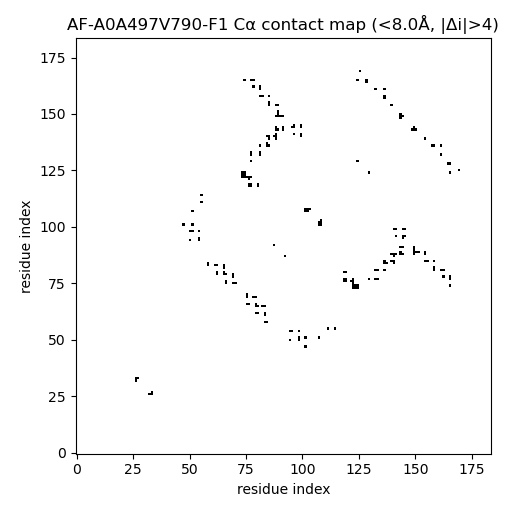HIS A CA 1
ATOM 819 C C . HIS A 1 105 ? 2.450 -2.547 -14.108 1.00 93.31 105 HIS A C 1
ATOM 821 O O . HIS A 1 105 ? 2.742 -3.008 -13.001 1.00 93.31 105 HIS A O 1
ATOM 827 N N . GLY A 1 106 ? 1.421 -3.006 -14.830 1.00 92.75 106 GLY A N 1
ATOM 82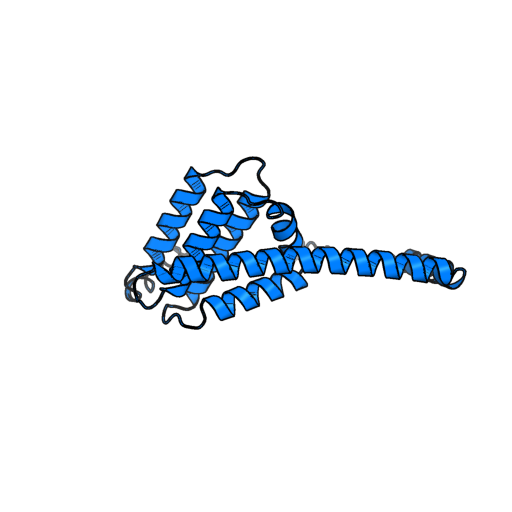8 C CA . GLY A 1 106 ? 0.389 -3.905 -14.297 1.00 92.75 106 GLY A CA 1
ATOM 829 C C . GLY A 1 106 ? 0.922 -5.180 -13.635 1.00 92.75 106 GLY A C 1
ATOM 830 O O . GLY A 1 106 ? 0.357 -5.649 -12.656 1.00 92.75 106 GLY A O 1
ATOM 831 N N . ARG A 1 107 ? 2.070 -5.706 -14.084 1.00 94.19 107 ARG A N 1
ATOM 832 C CA . ARG A 1 107 ? 2.700 -6.883 -13.461 1.00 94.19 107 ARG A CA 1
ATOM 833 C C . ARG A 1 107 ? 3.124 -6.667 -12.003 1.00 94.19 107 ARG A C 1
ATOM 835 O O . ARG A 1 107 ? 3.019 -7.588 -11.206 1.00 94.19 107 ARG A O 1
ATOM 842 N N . TYR A 1 108 ? 3.646 -5.489 -11.661 1.00 95.56 108 TYR A N 1
ATOM 843 C CA . TYR A 1 108 ? 4.123 -5.198 -10.306 1.00 95.56 108 TYR A CA 1
ATOM 844 C C . TYR A 1 108 ? 2.958 -4.740 -9.438 1.00 95.56 108 TYR A C 1
ATOM 846 O O . TYR A 1 108 ? 2.896 -5.096 -8.265 1.00 95.56 108 TYR A O 1
ATOM 854 N N . GLN A 1 109 ? 1.990 -4.050 -10.049 1.00 94.19 109 GLN A N 1
ATOM 855 C CA . GLN A 1 109 ? 0.709 -3.766 -9.422 1.00 94.19 109 GLN A CA 1
ATOM 856 C C . GLN A 1 109 ? -0.008 -5.055 -8.997 1.00 94.19 109 GLN A C 1
ATOM 858 O O . GLN A 1 109 ? -0.458 -5.121 -7.863 1.00 94.19 109 GLN A O 1
ATOM 863 N N . ALA A 1 110 ? -0.038 -6.095 -9.840 1.00 93.56 110 ALA A N 1
ATOM 864 C CA . ALA A 1 110 ? -0.625 -7.391 -9.493 1.00 93.56 110 ALA A CA 1
ATOM 865 C C . ALA A 1 110 ? 0.058 -8.026 -8.270 1.00 93.56 110 ALA A C 1
ATOM 867 O O . ALA A 1 110 ? -0.609 -8.315 -7.285 1.00 93.56 110 ALA A O 1
ATOM 868 N N . ILE A 1 111 ? 1.395 -8.120 -8.274 1.00 94.19 111 ILE A N 1
ATOM 869 C CA . ILE A 1 111 ? 2.170 -8.655 -7.136 1.00 94.19 111 ILE A CA 1
ATOM 870 C C . ILE A 1 111 ? 1.862 -7.889 -5.840 1.00 94.19 111 ILE A C 1
ATOM 872 O O . ILE A 1 111 ? 1.755 -8.472 -4.761 1.00 94.19 111 ILE A O 1
ATOM 876 N N . TRP A 1 112 ? 1.754 -6.565 -5.933 1.00 95.00 112 TRP A N 1
ATOM 877 C CA . TRP A 1 112 ? 1.440 -5.709 -4.797 1.00 95.00 112 TRP A CA 1
ATOM 878 C C . TRP A 1 112 ? 0.009 -5.906 -4.293 1.00 95.00 112 TRP A C 1
ATOM 880 O O . TRP A 1 112 ? -0.208 -6.016 -3.087 1.00 95.00 112 TRP A O 1
ATOM 890 N N . THR A 1 113 ? -0.959 -5.986 -5.206 1.00 92.69 113 THR A N 1
ATOM 891 C CA . THR A 1 113 ? -2.364 -6.253 -4.892 1.00 92.69 113 THR A CA 1
ATOM 892 C C . THR A 1 113 ? -2.538 -7.623 -4.242 1.00 92.69 113 THR A C 1
ATOM 894 O O . THR A 1 113 ? -3.230 -7.698 -3.230 1.00 92.69 113 THR A O 1
ATOM 897 N N . ASP A 1 114 ? -1.865 -8.663 -4.739 1.00 93.75 114 ASP A N 1
ATOM 898 C CA . ASP A 1 114 ? -1.892 -10.008 -4.151 1.00 93.75 114 ASP A CA 1
ATOM 899 C C . ASP A 1 114 ? -1.335 -9.992 -2.725 1.00 93.75 114 ASP A C 1
ATOM 901 O O . ASP A 1 114 ? -1.982 -10.459 -1.789 1.00 93.75 114 ASP A O 1
ATOM 905 N N . PHE A 1 115 ? -0.174 -9.354 -2.531 1.00 93.94 115 PHE A N 1
ATOM 906 C CA . PHE A 1 115 ? 0.408 -9.159 -1.203 1.00 93.94 115 PHE A CA 1
ATOM 907 C C . PHE A 1 115 ? -0.573 -8.482 -0.238 1.00 93.94 115 PHE A C 1
ATOM 909 O O . PHE A 1 115 ? -0.730 -8.937 0.892 1.00 93.94 115 PHE A O 1
ATOM 916 N N . ILE A 1 116 ? -1.233 -7.405 -0.663 1.00 92.38 116 ILE A N 1
ATOM 917 C CA . ILE A 1 116 ? -2.183 -6.664 0.173 1.00 92.38 116 ILE A CA 1
ATOM 918 C C . ILE A 1 116 ? -3.471 -7.461 0.425 1.00 92.38 116 ILE A C 1
ATOM 920 O O . ILE A 1 116 ? -4.056 -7.367 1.508 1.00 92.38 116 ILE A O 1
ATOM 924 N N . GLY A 1 117 ? -3.932 -8.217 -0.571 1.00 90.06 117 GLY A N 1
ATOM 925 C CA . GLY A 1 117 ? -5.070 -9.119 -0.452 1.00 90.06 117 GLY A CA 1
ATOM 926 C C . GLY A 1 117 ? -4.816 -10.165 0.627 1.00 90.06 117 GLY A C 1
ATOM 927 O O . GLY A 1 117 ? -5.598 -10.269 1.565 1.00 90.06 117 GLY A O 1
ATOM 928 N N . GLU A 1 118 ? -3.673 -10.848 0.557 1.00 91.25 118 GLU A N 1
ATOM 929 C CA . GLU A 1 118 ? -3.224 -11.798 1.581 1.00 91.25 118 GLU A CA 1
ATOM 930 C C . GLU A 1 118 ? -3.040 -11.131 2.948 1.00 91.25 118 GLU A C 1
ATOM 932 O O . GLU A 1 118 ? -3.464 -11.665 3.972 1.00 91.25 118 GLU A O 1
ATOM 937 N N . ALA A 1 119 ? -2.417 -9.949 2.967 1.00 89.25 119 ALA A N 1
ATOM 938 C CA . ALA A 1 119 ? -2.128 -9.191 4.176 1.00 89.25 119 ALA A CA 1
ATOM 939 C C . ALA A 1 119 ? -3.377 -8.929 5.013 1.00 89.25 119 ALA A C 1
ATOM 941 O O . ALA A 1 119 ? -3.319 -9.064 6.230 1.00 89.25 119 ALA A O 1
ATOM 942 N N . CYS A 1 120 ? -4.476 -8.552 4.357 1.00 90.81 120 CYS A N 1
ATOM 943 C CA . CYS A 1 120 ? -5.712 -8.111 5.000 1.00 90.81 120 CYS A CA 1
ATOM 944 C C . CYS A 1 120 ? -6.830 -9.165 4.934 1.00 90.81 120 CYS A C 1
ATOM 946 O O . CYS A 1 120 ? -7.964 -8.856 5.284 1.00 90.81 120 CYS A O 1
ATOM 948 N N . ALA A 1 121 ? -6.540 -10.396 4.493 1.00 89.06 121 ALA A N 1
ATOM 949 C CA . ALA A 1 121 ? -7.549 -11.437 4.268 1.00 89.06 121 ALA A CA 1
ATOM 950 C C . ALA A 1 121 ? -8.333 -11.829 5.533 1.00 89.06 121 ALA A C 1
ATOM 952 O O . ALA A 1 121 ? -9.458 -12.308 5.438 1.00 89.06 121 ALA A O 1
ATOM 953 N N . TYR A 1 122 ? -7.732 -11.635 6.709 1.00 86.62 122 TYR A N 1
ATOM 954 C CA . TYR A 1 122 ? -8.310 -12.008 8.002 1.00 86.62 122 TYR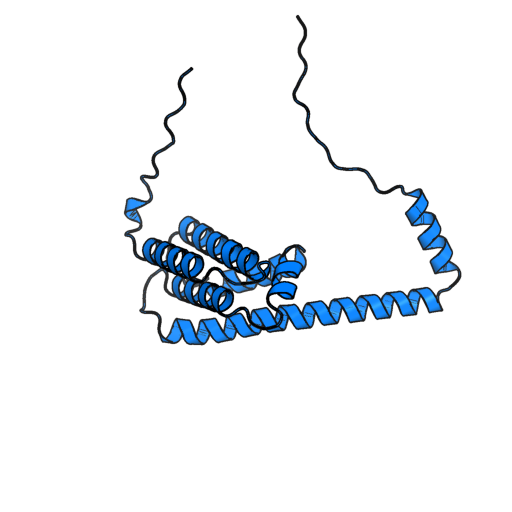 A CA 1
ATOM 955 C C . TYR A 1 122 ? -9.092 -10.880 8.682 1.00 86.62 122 TYR A C 1
ATOM 957 O O . TYR A 1 122 ? -9.619 -11.082 9.776 1.00 86.62 122 TYR A O 1
ATOM 965 N N . ASP A 1 123 ? -9.150 -9.694 8.077 1.00 90.50 123 ASP A N 1
ATOM 966 C CA . ASP A 1 123 ? -9.959 -8.614 8.625 1.00 90.50 123 ASP A CA 1
ATOM 967 C C . ASP A 1 123 ? -11.449 -8.886 8.398 1.00 90.50 123 ASP A C 1
ATOM 969 O O . ASP A 1 123 ? -11.882 -9.282 7.320 1.00 90.50 123 ASP A O 1
ATOM 973 N N . ALA A 1 124 ? -12.245 -8.599 9.424 1.0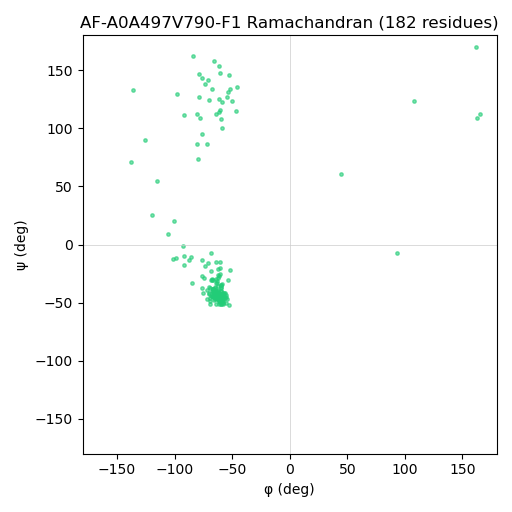0 88.12 124 ALA A N 1
ATOM 974 C CA . ALA A 1 124 ? -13.705 -8.649 9.397 1.00 88.12 124 ALA A CA 1
ATOM 975 C C . ALA A 1 124 ? -14.322 -7.246 9.225 1.00 88.12 124 ALA A C 1
ATOM 977 O O . ALA A 1 124 ? -15.460 -7.002 9.624 1.00 88.12 124 ALA A O 1
ATOM 978 N N . CYS A 1 125 ? -13.545 -6.283 8.718 1.00 86.69 125 CYS A N 1
ATOM 979 C CA . CYS A 1 125 ? -14.012 -4.921 8.489 1.00 86.69 125 CYS A CA 1
ATOM 980 C C . CYS A 1 125 ? -14.745 -4.769 7.151 1.00 86.69 125 CYS A C 1
ATOM 982 O O . CYS A 1 125 ? -14.621 -5.609 6.261 1.00 86.69 125 CYS A O 1
ATOM 984 N N . ASP A 1 126 ? -15.509 -3.683 7.018 1.00 89.81 126 ASP A N 1
ATOM 985 C CA . ASP A 1 126 ? -16.194 -3.356 5.769 1.00 89.81 126 ASP A CA 1
ATOM 986 C C . ASP A 1 126 ? -15.217 -3.330 4.575 1.00 89.81 126 ASP A C 1
ATOM 988 O O . ASP A 1 126 ? -14.142 -2.720 4.621 1.00 89.81 126 ASP A O 1
ATOM 992 N N . VAL A 1 127 ? -15.601 -4.005 3.488 1.00 88.50 127 VAL A N 1
ATOM 993 C CA . VAL A 1 127 ? -14.736 -4.204 2.315 1.00 88.50 127 VAL A CA 1
ATOM 994 C C . VAL A 1 127 ? -14.461 -2.881 1.607 1.00 88.50 127 VAL A C 1
ATOM 996 O O . VAL A 1 127 ? -13.333 -2.652 1.159 1.00 88.50 127 VAL A O 1
ATOM 999 N N . SER A 1 128 ? -15.464 -2.001 1.526 1.00 90.12 128 SER A N 1
ATOM 1000 C CA . SER A 1 128 ? -15.320 -0.687 0.899 1.00 90.12 128 SER A CA 1
ATOM 1001 C C . SER A 1 128 ? -14.350 0.178 1.697 1.00 90.12 128 SER A C 1
ATOM 1003 O O . SER A 1 128 ? -13.398 0.715 1.130 1.00 90.12 128 SER A O 1
ATOM 1005 N N . LEU A 1 129 ? -14.511 0.245 3.020 1.00 90.50 129 LEU A N 1
ATOM 1006 C CA . LEU A 1 129 ? -13.586 0.930 3.919 1.00 90.50 129 LEU A CA 1
ATOM 1007 C C . LEU A 1 129 ? -12.158 0.402 3.750 1.00 90.50 129 LEU A C 1
ATOM 1009 O O . LEU A 1 129 ? -11.229 1.182 3.537 1.00 90.50 129 LEU A O 1
ATOM 1013 N N . SER A 1 130 ? -11.984 -0.920 3.786 1.00 91.81 130 SER A N 1
ATOM 1014 C CA . SER A 1 130 ? -10.679 -1.555 3.605 1.00 91.81 130 SER A CA 1
ATOM 1015 C C . SER A 1 130 ? -10.047 -1.178 2.267 1.00 91.81 130 SER A C 1
ATOM 1017 O O . SER A 1 130 ? -8.869 -0.827 2.204 1.00 91.81 130 SER A O 1
ATOM 1019 N N . LEU A 1 131 ? -10.807 -1.212 1.171 1.00 91.81 131 LEU A N 1
ATOM 1020 C CA . LEU A 1 131 ? -10.312 -0.828 -0.149 1.00 91.81 131 LEU A CA 1
ATOM 1021 C C . LEU A 1 131 ? -9.891 0.649 -0.200 1.00 91.81 131 LEU A C 1
ATOM 1023 O O . LEU A 1 131 ? -8.784 0.942 -0.655 1.00 91.81 131 LEU A O 1
ATOM 1027 N N . HIS A 1 132 ? -10.713 1.559 0.326 1.00 92.88 132 HIS A N 1
ATOM 1028 C CA . HIS A 1 132 ? -10.405 2.991 0.357 1.00 92.88 132 HIS A CA 1
ATOM 1029 C C . HIS A 1 132 ? -9.162 3.296 1.194 1.00 92.88 132 HIS A C 1
ATOM 1031 O O . HIS A 1 132 ? -8.260 3.991 0.723 1.00 92.88 132 HIS A O 1
ATOM 1037 N N . CYS A 1 133 ? -9.063 2.733 2.400 1.00 94.62 133 CYS A N 1
ATOM 1038 C CA . CYS A 1 133 ? -7.898 2.911 3.262 1.00 94.62 133 CYS A CA 1
ATOM 1039 C C . CYS A 1 133 ? -6.617 2.402 2.589 1.00 94.62 133 CYS A C 1
ATOM 1041 O O . CYS A 1 133 ? -5.583 3.076 2.622 1.00 94.62 133 CYS A O 1
ATOM 1043 N N . ARG A 1 134 ? -6.683 1.238 1.928 1.00 94.38 134 ARG A N 1
ATOM 1044 C CA . ARG A 1 134 ? -5.530 0.649 1.234 1.00 94.38 134 ARG A CA 1
ATOM 1045 C C . ARG A 1 134 ? -5.084 1.484 0.040 1.00 94.38 134 ARG A C 1
ATOM 1047 O O . ARG A 1 134 ? -3.886 1.742 -0.097 1.00 94.38 134 ARG A O 1
ATOM 1054 N N . ALA A 1 135 ? -6.033 1.949 -0.772 1.00 93.25 135 ALA A N 1
ATOM 1055 C CA . ALA A 1 135 ? -5.767 2.811 -1.918 1.00 93.25 135 ALA A CA 1
ATOM 1056 C C . ALA A 1 135 ? -5.181 4.167 -1.493 1.00 93.25 135 ALA A C 1
ATOM 1058 O O . ALA A 1 135 ? -4.181 4.605 -2.060 1.00 93.25 135 ALA A O 1
ATOM 1059 N N . ALA A 1 136 ? -5.747 4.801 -0.461 1.00 94.56 136 ALA A N 1
ATOM 1060 C CA . ALA A 1 136 ? -5.273 6.084 0.055 1.00 94.56 136 ALA A CA 1
ATOM 1061 C C . ALA A 1 136 ? -3.842 5.990 0.602 1.00 94.56 136 ALA A C 1
ATOM 1063 O O . ALA A 1 136 ? -2.989 6.812 0.256 1.00 94.56 136 ALA A O 1
ATOM 1064 N N . ALA A 1 137 ? -3.550 4.957 1.398 1.00 94.44 137 ALA A N 1
ATOM 1065 C CA . ALA A 1 137 ? -2.199 4.719 1.887 1.00 94.44 137 ALA A CA 1
ATOM 1066 C C . ALA A 1 137 ? -1.226 4.464 0.728 1.00 94.44 137 ALA A C 1
ATOM 1068 O O . ALA A 1 137 ? -0.168 5.091 0.670 1.00 94.44 137 ALA A O 1
ATOM 1069 N N . GLN A 1 138 ? -1.589 3.605 -0.232 1.00 94.69 138 GLN A N 1
ATOM 1070 C CA . GLN A 1 138 ? -0.750 3.327 -1.400 1.00 94.69 138 GLN A CA 1
ATOM 1071 C C . GLN A 1 138 ? -0.447 4.596 -2.201 1.00 94.69 138 GLN A C 1
ATOM 1073 O O . GLN A 1 138 ? 0.712 4.837 -2.543 1.00 94.69 138 GLN A O 1
ATOM 1078 N N . ALA A 1 139 ? -1.460 5.423 -2.462 1.00 92.62 139 ALA A N 1
ATOM 1079 C CA . ALA A 1 139 ? -1.291 6.690 -3.160 1.00 92.62 139 ALA A CA 1
ATOM 1080 C C . ALA A 1 139 ? -0.328 7.616 -2.407 1.00 92.62 139 ALA A C 1
ATOM 1082 O O . ALA A 1 139 ? 0.593 8.159 -3.018 1.00 92.62 139 ALA A O 1
ATOM 1083 N N . LEU A 1 140 ? -0.471 7.733 -1.081 1.00 93.06 140 LEU A N 1
ATOM 1084 C CA . LEU A 1 140 ? 0.460 8.491 -0.248 1.00 93.06 140 LEU A CA 1
ATOM 1085 C C . LEU A 1 140 ? 1.889 7.949 -0.385 1.00 93.06 140 LEU A C 1
ATOM 1087 O O . LEU A 1 140 ? 2.807 8.718 -0.653 1.00 93.06 140 LEU A O 1
ATOM 1091 N N . TRP A 1 141 ? 2.094 6.640 -0.239 1.00 93.69 141 TRP A N 1
ATOM 1092 C CA . TRP A 1 141 ? 3.420 6.029 -0.345 1.00 93.69 141 TRP A CA 1
ATOM 1093 C C . TRP A 1 141 ? 4.070 6.281 -1.709 1.00 93.69 141 TRP A C 1
ATOM 1095 O O . TRP A 1 141 ? 5.240 6.662 -1.768 1.00 93.69 141 TRP A O 1
ATOM 1105 N N . MET A 1 142 ? 3.307 6.146 -2.798 1.00 92.25 142 MET A N 1
ATOM 1106 C CA . MET A 1 142 ? 3.790 6.426 -4.152 1.00 92.25 142 MET A CA 1
ATOM 1107 C C . MET A 1 142 ? 4.133 7.905 -4.338 1.00 92.25 142 MET A C 1
ATOM 1109 O O . MET A 1 142 ? 5.204 8.221 -4.851 1.00 92.25 142 MET A O 1
ATOM 1113 N N . GLN A 1 143 ? 3.265 8.815 -3.891 1.00 90.81 143 GLN A N 1
ATOM 1114 C CA . GLN A 1 143 ? 3.509 10.256 -3.970 1.00 90.81 143 GLN A CA 1
ATOM 1115 C C . GLN A 1 143 ? 4.788 10.636 -3.220 1.00 90.81 143 GLN A C 1
ATOM 1117 O O . GLN A 1 143 ? 5.660 11.296 -3.780 1.00 90.81 143 GLN A O 1
ATOM 1122 N N . GLN A 1 144 ? 4.942 10.164 -1.982 1.00 91.50 144 GLN A N 1
ATOM 1123 C CA . GLN A 1 144 ? 6.103 10.478 -1.148 1.00 91.50 144 GLN A CA 1
ATOM 1124 C C . GLN A 1 144 ? 7.398 9.854 -1.683 1.00 91.50 144 GLN A C 1
ATOM 1126 O O . GLN A 1 144 ? 8.461 10.447 -1.528 1.00 91.50 144 GLN A O 1
ATOM 1131 N N . ALA A 1 145 ? 7.335 8.709 -2.368 1.00 89.38 145 ALA A N 1
ATOM 1132 C CA . ALA A 1 145 ? 8.500 8.097 -3.013 1.00 89.38 145 ALA A CA 1
ATOM 1133 C C . ALA A 1 145 ? 9.039 8.908 -4.209 1.00 89.38 145 ALA A C 1
ATOM 1135 O O . ALA A 1 145 ? 10.201 8.751 -4.594 1.00 89.38 145 ALA A O 1
ATOM 1136 N N . LEU A 1 146 ? 8.197 9.745 -4.824 1.00 84.38 146 LEU A N 1
ATOM 1137 C CA . LEU A 1 146 ? 8.561 10.579 -5.973 1.00 84.38 146 LEU A CA 1
ATOM 1138 C C . LEU A 1 146 ? 9.062 11.972 -5.565 1.00 84.38 146 LEU A C 1
ATOM 1140 O O . LEU A 1 146 ? 9.736 12.631 -6.360 1.00 84.38 146 LEU A O 1
ATOM 1144 N N . LEU A 1 147 ? 8.780 12.406 -4.335 1.00 85.38 147 LEU A N 1
ATOM 1145 C CA . LEU A 1 147 ? 9.262 13.672 -3.791 1.00 85.38 147 LEU A CA 1
ATOM 1146 C C . LEU A 1 147 ? 10.724 13.570 -3.338 1.00 85.38 147 LEU A C 1
ATOM 1148 O O . LEU A 1 147 ? 11.173 12.545 -2.828 1.00 85.38 147 LEU A O 1
ATOM 1152 N N . ARG A 1 148 ? 11.474 14.672 -3.484 1.00 75.75 148 ARG A N 1
ATOM 1153 C CA . ARG A 1 148 ? 12.874 14.754 -3.025 1.00 75.75 148 ARG A CA 1
ATOM 1154 C C . ARG A 1 148 ? 12.992 14.692 -1.498 1.00 75.75 148 ARG A C 1
ATOM 1156 O O . ARG A 1 148 ? 13.999 14.209 -0.993 1.00 75.75 148 ARG A O 1
ATOM 1163 N N . HIS A 1 149 ? 11.975 15.181 -0.794 1.00 79.56 149 HIS A N 1
ATOM 1164 C CA . HIS A 1 149 ? 11.868 15.150 0.660 1.00 79.56 149 HIS A CA 1
ATOM 1165 C C . HIS A 1 149 ? 10.448 14.732 1.038 1.00 79.56 149 HIS A C 1
ATOM 1167 O O . HIS A 1 149 ? 9.491 15.257 0.467 1.00 79.56 149 HIS A O 1
ATOM 1173 N N . ALA A 1 150 ? 10.323 13.788 1.972 1.00 80.56 150 ALA A N 1
ATOM 1174 C CA . ALA A 1 150 ? 9.028 13.373 2.492 1.00 80.56 150 ALA A CA 1
ATOM 1175 C C . ALA A 1 150 ? 8.377 14.501 3.305 1.00 80.56 150 ALA A C 1
ATOM 1177 O O . ALA A 1 150 ? 9.007 15.093 4.185 1.00 80.56 150 ALA A O 1
ATOM 1178 N N . ASP A 1 151 ? 7.095 14.746 3.053 1.00 88.31 151 ASP A N 1
ATOM 1179 C CA . ASP A 1 151 ? 6.262 15.613 3.882 1.00 88.31 151 ASP A CA 1
ATOM 1180 C C . ASP A 1 151 ? 5.793 14.823 5.110 1.00 88.31 151 ASP A C 1
ATOM 1182 O O . ASP A 1 151 ? 4.746 14.168 5.122 1.00 88.31 151 ASP A O 1
ATOM 1186 N N . THR A 1 152 ? 6.630 14.826 6.146 1.00 89.94 152 THR A N 1
ATOM 1187 C CA . THR A 1 152 ? 6.421 14.026 7.358 1.00 89.94 152 THR A CA 1
ATOM 1188 C C . THR A 1 152 ? 5.151 14.418 8.109 1.00 89.94 152 THR A C 1
ATOM 1190 O O . THR A 1 152 ? 4.504 13.544 8.692 1.00 89.94 152 THR A O 1
ATOM 1193 N N . GLN A 1 153 ? 4.761 15.694 8.055 1.00 91.69 153 GLN A N 1
ATOM 1194 C CA . GLN A 1 153 ? 3.535 16.188 8.671 1.00 91.69 153 GLN A CA 1
ATOM 1195 C C . GLN A 1 153 ? 2.307 15.653 7.935 1.00 91.69 153 GLN A C 1
ATOM 1197 O O . GLN A 1 153 ? 1.418 15.085 8.571 1.00 91.69 153 GLN A O 1
ATOM 1202 N N . ARG A 1 154 ? 2.273 15.757 6.602 1.00 91.00 154 ARG A N 1
ATOM 1203 C CA . ARG A 1 154 ? 1.179 15.201 5.794 1.00 91.00 154 ARG A CA 1
ATOM 1204 C C . ARG A 1 154 ? 1.048 13.693 5.972 1.00 91.00 154 ARG A C 1
ATOM 1206 O O . ARG A 1 154 ? -0.067 13.181 6.052 1.00 91.00 154 ARG A O 1
ATOM 1213 N N . ILE A 1 155 ? 2.171 12.975 6.047 1.00 93.81 155 ILE A N 1
ATOM 1214 C CA . ILE A 1 155 ? 2.167 11.527 6.288 1.00 93.81 155 ILE A CA 1
ATOM 1215 C C . ILE A 1 155 ? 1.554 11.207 7.652 1.00 93.81 155 ILE A C 1
ATOM 1217 O O . ILE A 1 155 ? 0.713 10.315 7.737 1.00 93.81 155 ILE A O 1
ATOM 1221 N N . ALA A 1 156 ? 1.943 11.930 8.706 1.00 94.00 156 ALA A N 1
ATOM 1222 C CA . ALA A 1 156 ? 1.384 11.734 10.041 1.00 94.00 156 ALA A CA 1
ATOM 1223 C C . ALA A 1 156 ? -0.129 12.003 10.065 1.00 94.00 156 ALA A C 1
ATOM 1225 O O . ALA A 1 156 ? -0.888 11.143 10.498 1.00 94.00 156 ALA A O 1
ATOM 1226 N N . GLN A 1 157 ? -0.570 13.128 9.496 1.00 94.00 157 GLN A N 1
ATOM 1227 C CA . GLN A 1 157 ? -1.990 13.489 9.418 1.00 94.00 157 GLN A CA 1
ATOM 1228 C C . GLN A 1 157 ? -2.816 12.445 8.658 1.00 94.00 157 GLN A C 1
ATOM 1230 O O . GLN A 1 157 ? -3.883 12.043 9.117 1.00 94.00 157 GLN A O 1
ATOM 1235 N N . MET A 1 158 ? -2.319 11.977 7.509 1.00 94.38 158 MET A N 1
ATOM 1236 C CA . MET A 1 158 ? -3.004 10.947 6.729 1.00 94.38 158 MET A CA 1
ATOM 1237 C C . MET A 1 158 ? -3.050 9.616 7.483 1.00 94.38 158 MET A C 1
ATOM 1239 O O . MET A 1 158 ? -4.088 8.962 7.498 1.00 94.38 158 MET A O 1
ATOM 1243 N N . LYS A 1 159 ? -1.956 9.224 8.146 1.00 95.25 159 LYS A N 1
ATOM 1244 C CA . LYS A 1 159 ? -1.919 8.012 8.970 1.00 95.25 159 LYS A CA 1
ATOM 1245 C C . LYS A 1 159 ? -2.986 8.062 10.061 1.00 95.25 159 LYS A C 1
ATOM 1247 O O . LYS A 1 159 ? -3.772 7.127 10.175 1.00 95.25 159 LYS A O 1
ATOM 1252 N N . ASP A 1 160 ? -3.028 9.149 10.824 1.00 95.25 160 ASP A N 1
ATOM 1253 C CA . ASP A 1 160 ? -3.961 9.300 11.940 1.00 95.25 160 ASP A CA 1
ATOM 1254 C C . ASP A 1 160 ? -5.412 9.319 11.442 1.00 95.25 160 ASP A C 1
ATOM 1256 O O . ASP A 1 160 ? -6.274 8.655 12.016 1.00 95.25 160 ASP A O 1
ATOM 1260 N N . HIS A 1 161 ? -5.674 9.986 10.312 1.00 94.69 161 HIS A N 1
ATOM 1261 C CA . HIS A 1 161 ? -6.988 9.978 9.673 1.00 94.69 161 HIS A CA 1
ATOM 1262 C C . HIS A 1 161 ? -7.424 8.567 9.252 1.00 94.69 161 HIS A C 1
ATOM 1264 O O . HIS A 1 161 ? -8.530 8.139 9.576 1.00 94.69 161 HIS A O 1
ATOM 1270 N N . LEU A 1 162 ? -6.556 7.827 8.555 1.00 94.69 162 LEU A N 1
ATOM 1271 C CA . LEU A 1 162 ? -6.870 6.479 8.082 1.00 94.69 162 LEU A CA 1
ATOM 1272 C C . LEU A 1 162 ? -7.071 5.501 9.243 1.00 94.69 162 LEU A C 1
ATOM 1274 O O . LEU A 1 162 ? -7.991 4.691 9.184 1.00 94.69 162 LEU A O 1
ATOM 1278 N N . LEU A 1 163 ? -6.265 5.594 10.305 1.00 94.31 163 LEU A N 1
ATOM 1279 C CA . LEU A 1 163 ? -6.439 4.770 11.504 1.00 94.31 163 LEU A CA 1
ATOM 1280 C C . LEU A 1 163 ? -7.769 5.076 12.200 1.00 94.31 163 LEU A C 1
ATOM 1282 O O . LEU A 1 163 ? -8.520 4.145 12.488 1.00 94.31 163 LEU A O 1
ATOM 1286 N N . ALA A 1 164 ? -8.116 6.355 12.365 1.00 92.69 164 ALA A N 1
ATOM 1287 C CA . ALA A 1 164 ? -9.385 6.756 12.966 1.00 92.69 164 ALA A CA 1
ATOM 1288 C C . ALA A 1 164 ? -10.602 6.220 12.192 1.00 92.69 164 ALA A C 1
ATOM 1290 O O . ALA A 1 164 ? -11.611 5.867 12.799 1.00 92.69 164 ALA A O 1
ATOM 1291 N N . LEU A 1 165 ? -10.526 6.108 10.859 1.00 91.38 165 LEU A N 1
ATOM 1292 C CA . LEU A 1 165 ? -11.597 5.496 10.061 1.00 91.38 165 LEU A CA 1
ATOM 1293 C C . LEU A 1 165 ? -11.807 4.011 10.394 1.00 91.38 165 LEU A C 1
ATOM 1295 O O . LEU A 1 165 ? -12.943 3.544 10.364 1.00 91.38 165 LEU A O 1
ATOM 1299 N N . THR A 1 166 ? -10.746 3.281 10.752 1.00 90.25 166 THR A N 1
ATOM 1300 C CA . THR A 1 166 ? -10.831 1.850 11.109 1.00 90.25 166 THR A CA 1
ATOM 1301 C C . THR A 1 166 ? -11.405 1.584 12.502 1.00 90.25 166 THR A C 1
ATOM 1303 O O . THR A 1 166 ? -11.740 0.444 12.820 1.00 90.25 166 THR A O 1
ATOM 1306 N N . GLU A 1 167 ? -11.511 2.620 13.335 1.00 85.38 167 GLU A N 1
ATOM 1307 C CA . GLU A 1 167 ? -12.005 2.541 14.716 1.00 85.38 167 GLU A CA 1
ATOM 1308 C C . GLU A 1 167 ? -13.476 2.965 14.838 1.00 85.38 167 GLU A C 1
ATOM 1310 O O . GLU A 1 167 ? -14.109 2.737 15.869 1.00 85.38 167 GLU A O 1
ATOM 1315 N N . ARG A 1 168 ? -14.051 3.567 13.787 1.00 77.00 168 ARG A N 1
ATOM 1316 C CA . ARG A 1 168 ? -15.443 4.027 13.804 1.00 77.00 168 ARG A CA 1
ATOM 1317 C C . ARG A 1 168 ? -16.426 2.849 13.781 1.00 77.00 168 ARG A C 1
ATOM 1319 O O . ARG A 1 168 ? -16.228 1.897 13.024 1.00 77.00 168 ARG A O 1
ATOM 1326 N N . PRO A 1 169 ? -17.542 2.931 14.530 1.00 63.53 169 PRO A N 1
ATOM 1327 C CA . PRO A 1 169 ? -18.625 1.963 14.416 1.00 63.53 169 PRO A CA 1
ATOM 1328 C C . PRO A 1 169 ? -19.171 1.950 12.981 1.00 63.53 169 PRO A C 1
ATOM 1330 O O . PRO A 1 169 ? -19.627 2.973 12.468 1.00 63.53 169 PRO A O 1
ATOM 1333 N N . GLN A 1 170 ? -19.151 0.781 12.339 1.00 57.97 170 GLN A N 1
ATOM 1334 C CA . GLN A 1 170 ? -19.491 0.600 10.917 1.00 57.97 170 GLN A CA 1
ATOM 1335 C 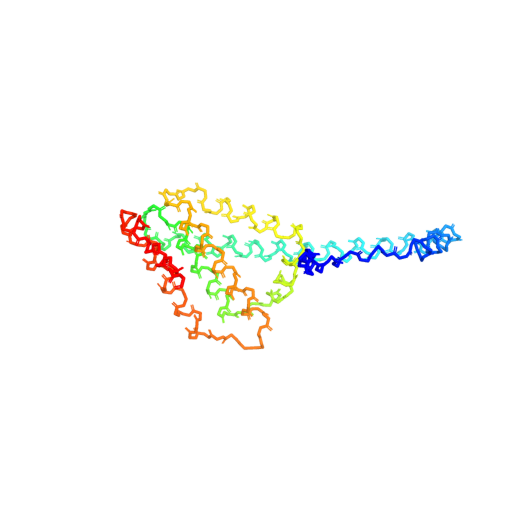C . GLN A 1 170 ? -20.935 1.012 10.567 1.00 57.97 170 GLN A C 1
ATOM 1337 O O . GLN A 1 170 ? -21.223 1.366 9.428 1.00 57.97 170 GLN A O 1
ATOM 1342 N N . HIS A 1 171 ? -21.819 1.082 11.565 1.00 49.19 171 HIS A N 1
ATOM 1343 C CA . HIS A 1 171 ? -23.198 1.565 11.452 1.00 49.19 171 HIS A CA 1
ATOM 1344 C C . HIS A 1 171 ? -23.311 3.057 11.065 1.00 49.19 171 HIS A C 1
ATOM 1346 O O . HIS A 1 171 ? -24.380 3.500 10.661 1.00 49.19 171 HIS A O 1
ATOM 1352 N N . SER A 1 172 ? -22.227 3.840 11.164 1.00 49.06 172 SER A N 1
ATOM 1353 C CA . SER A 1 172 ? -22.219 5.277 10.840 1.00 49.06 172 SER A CA 1
ATOM 1354 C C . SER A 1 172 ? -21.828 5.599 9.390 1.00 49.06 172 SER A C 1
ATOM 1356 O O . SER A 1 172 ? -21.951 6.753 8.984 1.00 49.06 172 SER A O 1
ATOM 1358 N N . LEU A 1 173 ? -21.337 4.633 8.604 1.00 50.00 173 LEU A N 1
ATOM 1359 C CA . LEU A 1 173 ? -20.908 4.877 7.215 1.00 50.00 173 LEU A CA 1
ATOM 1360 C C . LEU A 1 173 ? -22.057 4.784 6.197 1.00 50.00 173 LEU A C 1
ATOM 1362 O O . LEU A 1 173 ? -21.900 5.229 5.066 1.00 50.00 173 LEU A O 1
ATOM 1366 N N . ALA A 1 174 ? -23.232 4.293 6.609 1.00 46.19 174 ALA A N 1
ATOM 1367 C CA . ALA A 1 174 ? -24.455 4.313 5.799 1.00 46.19 174 ALA A CA 1
ATOM 1368 C C . ALA A 1 174 ? -25.018 5.734 5.574 1.00 46.19 174 ALA A C 1
ATOM 1370 O O . ALA A 1 174 ? -25.961 5.915 4.811 1.00 46.19 174 ALA A O 1
ATOM 1371 N N . HIS A 1 175 ? -24.446 6.746 6.232 1.00 45.62 175 HIS A N 1
ATOM 1372 C CA . HIS A 1 175 ? -24.823 8.147 6.090 1.00 45.62 175 HIS A CA 1
ATOM 1373 C C . HIS A 1 175 ? -23.669 8.953 5.489 1.00 45.62 175 HIS A C 1
ATOM 1375 O O . HIS A 1 175 ? -23.197 9.938 6.051 1.00 45.62 175 HIS A O 1
ATOM 1381 N N . TRP A 1 176 ? -23.174 8.517 4.330 1.00 41.03 176 TRP A N 1
ATOM 1382 C CA . TRP A 1 176 ? -22.520 9.473 3.445 1.00 41.03 176 TRP A CA 1
ATOM 1383 C C . TRP A 1 176 ? -23.624 10.383 2.899 1.00 41.03 176 TRP A C 1
ATOM 1385 O O . TRP A 1 176 ? -24.606 9.854 2.371 1.00 41.03 176 TRP A O 1
ATOM 1395 N N . PRO A 1 177 ? -23.545 11.716 3.054 1.00 46.19 177 PRO A N 1
ATOM 1396 C CA . PRO A 1 177 ? -24.526 12.586 2.433 1.00 46.19 177 PRO A CA 1
ATOM 1397 C C . PRO A 1 177 ? -24.418 12.361 0.926 1.00 46.19 177 PRO A C 1
ATOM 1399 O O . PRO A 1 177 ? -23.383 12.644 0.321 1.00 46.19 177 PRO A O 1
ATOM 1402 N N . HIS A 1 178 ? -25.470 11.802 0.328 1.00 45.25 178 HIS A N 1
ATOM 1403 C CA . HIS A 1 178 ? -25.679 11.933 -1.103 1.00 45.25 178 HIS A CA 1
ATOM 1404 C C . HIS A 1 178 ? -25.562 13.425 -1.413 1.00 45.25 178 HIS A C 1
ATOM 1406 O O . HIS A 1 178 ? -26.228 14.238 -0.764 1.00 45.25 178 HIS A O 1
ATOM 1412 N N . GLU A 1 179 ? -24.648 13.784 -2.317 1.00 43.50 179 GLU A N 1
ATOM 1413 C CA . GLU A 1 179 ? -24.498 15.163 -2.773 1.00 43.50 179 GLU A CA 1
ATOM 1414 C C . GLU A 1 179 ? -25.886 15.736 -3.088 1.00 43.50 179 GLU A C 1
ATOM 1416 O O . GLU A 1 179 ? -26.702 15.034 -3.701 1.00 43.50 179 GLU A O 1
ATOM 1421 N N . PRO A 1 180 ? -26.201 16.973 -2.666 1.00 50.78 180 PRO A N 1
ATOM 1422 C CA . PRO A 1 180 ? -27.451 17.585 -3.066 1.00 50.78 180 PRO A CA 1
ATOM 1423 C C . PRO A 1 180 ? -27.436 17.672 -4.588 1.00 50.78 180 PRO A C 1
ATOM 1425 O O . PRO A 1 180 ? -26.592 18.349 -5.175 1.00 50.78 180 PRO A O 1
ATOM 1428 N N . HIS A 1 181 ? -28.356 16.943 -5.219 1.00 41.81 181 HIS A N 1
ATOM 1429 C CA . HIS A 1 181 ? -28.642 17.074 -6.635 1.00 41.81 181 HIS A CA 1
ATOM 1430 C C . HIS A 1 181 ? -28.763 18.564 -6.956 1.00 41.81 181 HIS A C 1
ATOM 1432 O O . HIS A 1 181 ? -29.655 19.236 -6.438 1.00 41.81 181 HIS A O 1
ATOM 1438 N N . CYS A 1 182 ? -27.847 19.085 -7.775 1.00 42.97 182 CYS A N 1
ATOM 1439 C CA . CYS A 1 182 ? -27.980 20.412 -8.349 1.00 42.97 182 CYS A CA 1
ATOM 1440 C C . CYS A 1 182 ? -29.285 20.441 -9.149 1.00 42.97 182 CYS A C 1
ATOM 1442 O O . CYS A 1 182 ? -29.360 19.920 -10.261 1.00 42.97 182 CYS A O 1
ATOM 1444 N N . THR A 1 183 ? -30.332 21.009 -8.562 1.00 48.91 183 THR A N 1
ATOM 1445 C CA . THR A 1 183 ? -31.549 21.367 -9.277 1.00 48.91 183 THR A CA 1
ATOM 1446 C C . THR A 1 183 ? -31.280 22.653 -10.048 1.00 48.91 183 THR A C 1
ATOM 1448 O O . THR A 1 183 ? -31.094 23.692 -9.422 1.00 48.91 183 THR A O 1
ATOM 1451 N N . HIS A 1 184 ? -31.205 22.483 -11.372 1.00 46.28 184 HIS A N 1
ATOM 1452 C CA . HIS A 1 184 ? -31.441 23.413 -12.487 1.00 46.28 184 HIS A CA 1
ATOM 1453 C C . HIS A 1 184 ? -31.264 24.920 -12.278 1.00 46.28 184 HIS A C 1
ATOM 1455 O O . HIS A 1 184 ? -32.055 25.524 -11.522 1.00 46.28 184 HIS A O 1
#

Radius of gyration: 22.93 Å; Cα contacts (8 Å, |Δi|>4): 115; chains: 1; bounding box: 56×37×60 Å